Protein AF-A0A6P1MF23-F1 (afdb_monomer_lite)

Structure (mmCIF, N/CA/C/O backbone):
data_AF-A0A6P1MF23-F1
#
_entry.id   AF-A0A6P1MF23-F1
#
loop_
_atom_site.group_PDB
_atom_site.id
_atom_site.type_symbol
_atom_site.label_atom_id
_atom_site.label_alt_id
_atom_site.label_comp_id
_atom_site.label_asym_id
_atom_site.label_entity_id
_atom_site.label_seq_id
_atom_site.pdbx_PDB_ins_code
_atom_site.Cartn_x
_atom_site.Cartn_y
_atom_site.Cartn_z
_atom_site.occupancy
_atom_site.B_iso_or_equiv
_atom_site.auth_seq_id
_atom_site.auth_comp_id
_atom_site.auth_asym_id
_atom_site.auth_atom_id
_atom_site.pdbx_PDB_model_num
ATOM 1 N N . MET A 1 1 ? 41.752 16.395 -45.627 1.00 42.09 1 MET A N 1
ATOM 2 C CA . MET A 1 1 ? 40.767 15.420 -45.107 1.00 42.09 1 MET A CA 1
ATOM 3 C C . MET A 1 1 ? 40.941 15.317 -43.604 1.00 42.09 1 MET A C 1
ATOM 5 O O . MET A 1 1 ? 41.972 14.827 -43.159 1.00 42.09 1 MET A O 1
ATOM 9 N N . ALA A 1 2 ? 39.997 15.845 -42.825 1.00 47.06 2 ALA A N 1
ATOM 10 C CA . ALA A 1 2 ? 40.019 15.696 -41.374 1.00 47.06 2 ALA A CA 1
ATOM 11 C C . ALA A 1 2 ? 39.660 14.244 -41.035 1.00 47.06 2 ALA A C 1
ATOM 13 O O . ALA A 1 2 ? 38.530 13.818 -41.256 1.00 47.06 2 ALA A O 1
ATOM 14 N N . LYS A 1 3 ? 40.645 13.475 -40.565 1.00 48.72 3 LYS A N 1
ATOM 15 C CA . LYS A 1 3 ? 40.441 12.117 -40.057 1.00 48.72 3 LYS A CA 1
ATOM 16 C C . LYS A 1 3 ? 39.541 12.229 -38.826 1.00 48.72 3 LYS A C 1
ATOM 18 O O . LYS A 1 3 ? 39.888 12.949 -37.885 1.00 48.72 3 LYS A O 1
ATOM 23 N N . SER A 1 4 ? 38.363 11.615 -38.877 1.00 54.62 4 SER A N 1
ATOM 24 C CA . SER A 1 4 ? 37.404 11.663 -37.779 1.00 54.62 4 SER A CA 1
ATOM 25 C C . SER A 1 4 ? 38.080 11.076 -36.538 1.00 54.62 4 SER A C 1
ATOM 27 O O . SER A 1 4 ? 38.708 10.019 -36.584 1.00 54.62 4 SER A O 1
ATOM 29 N N . AR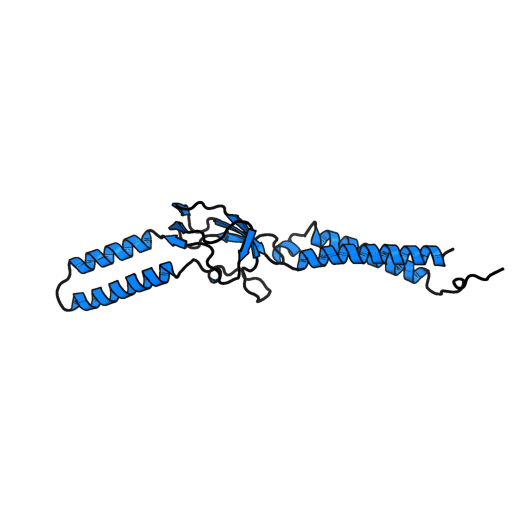G A 1 5 ? 37.998 11.778 -35.404 1.00 55.09 5 ARG A N 1
ATOM 30 C CA . ARG A 1 5 ? 38.634 11.361 -34.140 1.00 55.09 5 ARG A CA 1
ATOM 31 C C . ARG A 1 5 ? 38.037 10.062 -33.565 1.00 55.09 5 ARG A C 1
ATOM 33 O O . ARG A 1 5 ? 38.489 9.606 -32.521 1.00 55.09 5 ARG A O 1
ATOM 40 N N . PHE A 1 6 ? 37.055 9.469 -34.246 1.00 55.75 6 PHE A N 1
ATOM 41 C CA . PHE A 1 6 ? 36.312 8.287 -33.823 1.00 55.75 6 PHE A CA 1
ATOM 42 C C . PHE A 1 6 ? 36.725 6.992 -34.537 1.00 55.75 6 PHE A C 1
ATOM 44 O O . PHE A 1 6 ? 36.297 5.920 -34.117 1.00 55.75 6 PHE A O 1
ATOM 51 N N . ASP A 1 7 ? 37.630 7.043 -35.520 1.00 52.31 7 ASP A N 1
ATOM 52 C CA . ASP A 1 7 ? 37.958 5.903 -36.401 1.00 52.31 7 ASP A CA 1
ATOM 53 C C . ASP A 1 7 ? 38.759 4.768 -35.710 1.00 52.31 7 ASP A C 1
ATOM 55 O O . ASP A 1 7 ? 39.357 3.909 -36.361 1.00 52.31 7 ASP A O 1
ATOM 59 N N . ARG A 1 8 ? 38.832 4.755 -34.372 1.00 52.19 8 ARG A N 1
ATOM 60 C CA . ARG A 1 8 ? 39.596 3.758 -33.605 1.00 52.19 8 ARG A CA 1
ATOM 61 C C . ARG A 1 8 ? 39.021 3.400 -32.235 1.00 52.19 8 ARG A C 1
ATOM 63 O O . ARG A 1 8 ? 39.769 2.939 -31.373 1.00 52.19 8 ARG A O 1
ATOM 70 N N . VAL A 1 9 ? 37.720 3.569 -32.003 1.00 57.78 9 VAL A N 1
ATOM 71 C CA . VAL A 1 9 ? 37.119 3.085 -30.748 1.00 57.78 9 VAL A CA 1
ATOM 72 C C . VAL A 1 9 ? 36.930 1.563 -30.832 1.00 57.78 9 VAL A C 1
ATOM 74 O O . VAL A 1 9 ? 35.928 1.065 -31.344 1.00 57.78 9 VAL A O 1
ATOM 77 N N . LYS A 1 10 ? 37.916 0.798 -30.339 1.00 56.97 10 LYS A N 1
ATOM 78 C CA . LYS A 1 10 ? 37.731 -0.621 -29.980 1.00 56.97 10 LYS A CA 1
ATOM 79 C C . LYS A 1 10 ? 36.652 -0.668 -28.892 1.00 56.97 10 LYS A C 1
ATOM 81 O O . LYS A 1 10 ? 36.927 -0.271 -27.769 1.00 56.97 10 LYS A O 1
ATOM 86 N N . GLY A 1 11 ? 35.438 -1.079 -29.253 1.00 61.19 11 GLY A N 1
ATOM 87 C CA . GLY A 1 11 ? 34.301 -1.119 -28.321 1.00 61.19 11 GLY A CA 1
ATOM 88 C C . GLY A 1 11 ? 32.924 -0.895 -28.951 1.00 61.19 11 GLY A C 1
ATOM 89 O O . GLY A 1 11 ? 31.926 -0.869 -28.242 1.00 61.19 11 GLY A O 1
ATOM 90 N N . THR A 1 12 ? 32.812 -0.770 -30.281 1.00 73.38 12 THR A N 1
ATOM 91 C CA . THR A 1 12 ? 31.508 -0.668 -30.970 1.00 73.38 12 THR A CA 1
ATOM 92 C C . THR A 1 12 ? 30.542 -1.788 -30.588 1.00 73.38 12 THR A C 1
ATOM 94 O O . THR A 1 12 ? 29.358 -1.525 -30.395 1.00 73.38 12 THR A O 1
ATOM 97 N N . LYS A 1 13 ? 31.031 -3.023 -30.425 1.00 81.38 13 LYS A N 1
ATOM 98 C CA . LYS A 1 13 ? 30.208 -4.155 -29.968 1.00 81.38 13 LYS A CA 1
ATOM 99 C C . LYS A 1 13 ? 29.755 -4.007 -28.513 1.00 81.38 13 LYS A C 1
ATOM 101 O O . LYS A 1 13 ? 28.633 -4.393 -28.208 1.00 81.38 13 LYS A O 1
ATOM 106 N N . ASP A 1 14 ? 30.566 -3.397 -27.655 1.00 87.25 14 ASP A N 1
ATOM 107 C CA . ASP A 1 14 ? 30.251 -3.223 -26.234 1.00 87.25 14 ASP A CA 1
ATOM 108 C C . ASP A 1 14 ? 29.092 -2.239 -26.049 1.00 87.25 14 ASP A C 1
ATOM 110 O O . ASP A 1 14 ? 28.191 -2.497 -25.257 1.00 87.25 14 ASP A O 1
ATOM 114 N N . PHE A 1 15 ? 29.039 -1.169 -26.854 1.00 88.56 15 PHE A N 1
ATOM 115 C CA . PHE A 1 15 ? 27.893 -0.251 -26.867 1.00 88.56 15 PHE A CA 1
ATOM 116 C C . PHE A 1 15 ? 26.600 -0.933 -27.328 1.00 88.56 15 PHE A C 1
ATOM 118 O O . PHE A 1 15 ? 25.536 -0.674 -26.770 1.00 88.56 15 PHE A O 1
ATOM 125 N N . LEU A 1 16 ? 26.676 -1.838 -28.310 1.00 89.38 16 LEU A N 1
ATOM 126 C CA . LEU A 1 16 ? 25.509 -2.610 -28.740 1.00 89.38 16 LEU A CA 1
ATOM 127 C C . LEU A 1 16 ? 25.027 -3.546 -27.625 1.00 89.38 16 LEU A C 1
ATOM 129 O O . LEU A 1 16 ? 23.839 -3.566 -27.314 1.00 89.38 16 LEU A O 1
ATOM 133 N N . VAL A 1 17 ? 25.947 -4.291 -27.004 1.00 92.50 17 VAL A N 1
ATOM 134 C CA . VAL A 1 17 ? 25.632 -5.209 -25.900 1.00 92.50 17 VAL A CA 1
ATOM 135 C C . VAL A 1 17 ? 25.045 -4.446 -24.712 1.00 92.50 17 VAL A C 1
ATOM 137 O O . VAL A 1 17 ? 23.998 -4.840 -24.205 1.00 92.50 17 VAL A O 1
ATOM 140 N N . ALA A 1 18 ? 25.646 -3.322 -24.312 1.00 92.31 18 ALA A N 1
ATOM 141 C CA . ALA A 1 18 ? 25.131 -2.470 -23.241 1.00 92.31 18 ALA A CA 1
ATOM 142 C C . ALA A 1 18 ? 23.727 -1.933 -23.557 1.00 92.31 18 ALA A C 1
ATOM 144 O O . ALA A 1 18 ? 22.838 -2.008 -22.711 1.00 92.31 18 ALA A O 1
ATOM 145 N N . GLY A 1 19 ? 23.492 -1.465 -24.789 1.00 93.25 19 GLY A N 1
ATOM 146 C CA . GLY A 1 19 ? 22.172 -1.010 -25.229 1.00 93.25 19 GLY A CA 1
ATOM 147 C C . GLY A 1 19 ? 21.111 -2.110 -25.148 1.00 93.25 19 GLY A C 1
ATOM 148 O O . GLY A 1 19 ? 20.026 -1.880 -24.619 1.00 93.25 19 GLY A O 1
ATOM 149 N N . VAL A 1 20 ? 21.438 -3.325 -25.597 1.00 94.44 20 VAL A N 1
ATOM 150 C CA . VAL A 1 20 ? 20.540 -4.489 -25.506 1.00 94.44 20 VAL A CA 1
ATOM 151 C C . VAL A 1 20 ? 20.256 -4.864 -24.048 1.00 94.44 20 VAL A C 1
ATOM 153 O O . VAL A 1 20 ? 19.097 -5.081 -23.699 1.00 94.44 20 VAL A O 1
ATOM 156 N N . ILE A 1 21 ? 21.270 -4.885 -23.177 1.00 95.56 21 ILE A N 1
ATOM 157 C CA . ILE A 1 21 ? 21.091 -5.141 -21.737 1.00 95.56 21 ILE A CA 1
ATOM 158 C C . ILE A 1 21 ? 20.155 -4.098 -21.114 1.00 95.56 21 ILE A C 1
ATOM 160 O O . ILE A 1 21 ? 19.230 -4.464 -20.390 1.00 95.56 21 ILE A O 1
ATOM 164 N N . CYS A 1 22 ? 20.342 -2.812 -21.423 1.00 94.75 22 CYS A N 1
ATOM 165 C CA . CYS A 1 22 ? 19.469 -1.745 -20.933 1.00 94.75 22 CYS A CA 1
ATOM 166 C C . CYS A 1 22 ? 18.021 -1.905 -21.418 1.00 94.75 22 CYS A C 1
ATOM 168 O O . CYS A 1 22 ? 17.102 -1.654 -20.644 1.00 94.75 22 CYS A O 1
ATOM 170 N N . ILE A 1 23 ? 17.797 -2.373 -22.652 1.00 95.44 23 ILE A N 1
ATOM 171 C CA . ILE A 1 23 ? 16.447 -2.688 -23.151 1.00 95.44 23 ILE A CA 1
ATOM 172 C C . ILE A 1 23 ? 15.826 -3.829 -22.343 1.00 95.44 23 ILE A C 1
ATOM 174 O O . ILE A 1 23 ? 14.681 -3.710 -21.915 1.00 95.44 23 ILE A O 1
ATOM 178 N N . PHE A 1 24 ? 16.563 -4.914 -22.090 1.00 96.31 24 PHE A N 1
ATOM 179 C CA . PHE A 1 24 ? 16.057 -6.011 -21.258 1.00 96.31 24 PHE A CA 1
ATOM 180 C C . PHE A 1 24 ? 15.725 -5.550 -19.837 1.00 96.31 24 PHE A C 1
ATOM 182 O O . PHE A 1 24 ? 14.674 -5.912 -19.310 1.00 96.31 24 PHE A O 1
ATOM 189 N N . LEU A 1 25 ? 16.579 -4.717 -19.241 1.00 94.75 25 LEU A N 1
ATOM 190 C CA . LEU A 1 25 ? 16.348 -4.145 -17.917 1.00 94.75 25 LEU A CA 1
ATOM 191 C C . LEU A 1 25 ? 15.123 -3.218 -17.903 1.00 94.75 25 LEU A C 1
ATOM 193 O O . LEU A 1 25 ? 14.327 -3.280 -16.970 1.00 94.75 25 LEU A O 1
ATOM 197 N N . CYS A 1 26 ? 14.923 -2.427 -18.959 1.00 94.69 26 CYS A N 1
ATOM 198 C CA . CYS A 1 26 ? 13.733 -1.600 -19.143 1.00 94.69 26 CYS A CA 1
ATOM 199 C C . CYS A 1 26 ? 12.460 -2.449 -19.218 1.00 94.69 26 CYS A C 1
ATOM 201 O O . CYS A 1 26 ? 11.508 -2.203 -18.482 1.00 94.69 26 CYS A O 1
ATOM 203 N N . LEU A 1 27 ? 12.454 -3.495 -20.049 1.00 94.62 27 LEU A N 1
ATOM 204 C CA . LEU A 1 27 ? 11.310 -4.403 -20.177 1.00 94.62 27 LEU A CA 1
ATOM 205 C C . LEU A 1 27 ? 10.996 -5.119 -18.860 1.00 94.62 27 LEU A C 1
ATOM 207 O O . LEU A 1 27 ? 9.827 -5.263 -18.500 1.00 94.62 27 LEU A O 1
ATOM 211 N N . TRP A 1 28 ? 12.030 -5.542 -18.131 1.00 93.94 28 TRP A N 1
ATOM 212 C CA . TRP A 1 28 ? 11.875 -6.142 -16.810 1.00 93.94 28 TRP A CA 1
ATOM 213 C C . TRP A 1 28 ? 11.265 -5.154 -15.806 1.00 93.94 28 TRP A C 1
ATOM 215 O O . TRP A 1 28 ? 10.278 -5.481 -15.150 1.00 93.94 28 TRP A O 1
ATOM 225 N N . ALA A 1 29 ? 11.770 -3.920 -15.758 1.00 94.12 29 ALA A N 1
ATOM 226 C CA . ALA A 1 29 ? 11.250 -2.878 -14.878 1.00 94.12 29 ALA A CA 1
ATOM 227 C C . ALA A 1 29 ? 9.802 -2.484 -15.227 1.00 94.12 29 ALA A C 1
ATOM 229 O O . ALA A 1 29 ? 8.982 -2.317 -14.327 1.00 94.12 29 ALA A O 1
ATOM 230 N N . ILE A 1 30 ? 9.450 -2.393 -16.518 1.00 93.31 30 ILE A N 1
ATOM 231 C CA . ILE A 1 30 ? 8.074 -2.112 -16.971 1.00 93.31 30 ILE A CA 1
ATOM 232 C C . ILE A 1 30 ? 7.120 -3.213 -16.520 1.00 93.31 30 ILE A C 1
ATOM 234 O O . ILE A 1 30 ? 6.037 -2.915 -16.009 1.00 93.31 30 ILE A O 1
ATOM 238 N N . ARG A 1 31 ? 7.524 -4.476 -16.702 1.00 92.12 31 ARG A N 1
ATOM 239 C CA . ARG A 1 31 ? 6.744 -5.633 -16.266 1.00 92.12 31 ARG A CA 1
ATOM 240 C C . ARG A 1 31 ? 6.421 -5.519 -14.781 1.00 92.12 31 ARG A C 1
ATOM 242 O O . ARG A 1 31 ? 5.252 -5.561 -14.434 1.00 92.12 31 ARG A O 1
ATOM 249 N N . ASP A 1 32 ? 7.415 -5.321 -13.925 1.00 89.31 32 ASP A N 1
ATOM 250 C CA . ASP A 1 32 ? 7.174 -5.317 -12.479 1.00 89.31 32 ASP A CA 1
ATOM 251 C C . ASP A 1 32 ? 6.509 -4.022 -11.972 1.00 89.31 32 ASP A C 1
ATOM 253 O O . ASP A 1 32 ? 5.819 -4.055 -10.956 1.00 89.31 32 ASP A O 1
ATOM 257 N N . ALA A 1 33 ? 6.649 -2.893 -12.678 1.00 89.69 33 ALA A N 1
ATOM 258 C CA . ALA A 1 33 ? 6.051 -1.611 -12.290 1.00 89.69 33 ALA A CA 1
ATOM 259 C C . ALA A 1 33 ? 4.589 -1.410 -12.724 1.00 89.69 33 ALA A C 1
ATOM 261 O O . ALA A 1 33 ? 3.802 -0.847 -11.962 1.00 89.69 33 ALA A O 1
ATOM 262 N N . TRP A 1 34 ? 4.237 -1.769 -13.963 1.00 89.25 34 TRP A N 1
ATOM 263 C CA . TRP A 1 34 ? 2.890 -1.548 -14.518 1.00 89.25 34 TRP A CA 1
ATOM 264 C C . TRP A 1 34 ? 2.049 -2.819 -14.553 1.00 89.25 34 TRP A C 1
ATOM 266 O O . TRP A 1 34 ? 0.826 -2.733 -14.474 1.00 89.25 34 TRP A O 1
ATOM 276 N N . PHE A 1 35 ? 2.688 -3.986 -14.649 1.00 91.25 35 PHE A N 1
ATOM 277 C CA . PHE A 1 35 ? 2.012 -5.279 -14.757 1.00 91.25 35 PHE A CA 1
ATOM 278 C C . PHE A 1 35 ? 2.551 -6.276 -13.719 1.00 91.25 35 PHE A C 1
ATOM 280 O O . PHE A 1 35 ? 3.046 -7.351 -14.087 1.00 91.25 35 PHE A O 1
ATOM 287 N N . PRO A 1 36 ? 2.494 -5.924 -12.418 1.00 87.12 36 PRO A N 1
ATOM 288 C CA . PRO A 1 36 ? 3.104 -6.722 -11.369 1.00 87.12 36 PRO A CA 1
ATOM 289 C C . PRO A 1 36 ? 2.541 -8.141 -11.357 1.00 87.12 36 PRO A C 1
ATOM 291 O O . PRO A 1 36 ? 1.336 -8.382 -11.456 1.00 87.12 36 PRO A O 1
ATOM 294 N N . THR A 1 37 ? 3.440 -9.111 -11.223 1.00 88.12 37 THR A N 1
ATOM 295 C CA . THR A 1 37 ? 3.047 -10.514 -11.068 1.00 88.12 37 THR A CA 1
ATOM 296 C C . THR A 1 37 ? 2.467 -10.767 -9.674 1.00 88.12 37 THR A C 1
ATOM 298 O O . THR A 1 37 ? 2.734 -10.012 -8.743 1.00 88.12 37 THR A O 1
ATOM 301 N N . LYS A 1 38 ? 1.738 -11.878 -9.485 1.00 89.12 38 LYS A N 1
ATOM 302 C CA . LYS A 1 38 ? 1.178 -12.261 -8.171 1.00 89.12 38 LYS A CA 1
ATOM 303 C C . LYS A 1 38 ? 2.225 -12.245 -7.047 1.00 89.12 38 LYS A C 1
ATOM 305 O O . LYS A 1 38 ? 1.980 -11.683 -5.993 1.00 89.12 38 LYS A O 1
ATOM 310 N N . LYS A 1 39 ? 3.433 -12.747 -7.329 1.00 87.50 39 LYS A N 1
ATOM 311 C CA . LYS A 1 39 ? 4.567 -12.745 -6.387 1.00 87.50 39 LYS A CA 1
ATOM 312 C C . LYS A 1 39 ? 5.024 -11.343 -5.974 1.00 87.50 39 LYS A C 1
ATOM 314 O O . LYS A 1 39 ? 5.555 -11.177 -4.883 1.00 87.50 39 LYS A O 1
ATOM 319 N N . VAL A 1 40 ? 4.895 -10.361 -6.868 1.00 86.25 40 VAL A N 1
ATOM 320 C CA . VAL A 1 40 ? 5.231 -8.961 -6.581 1.00 86.25 40 VAL A CA 1
ATOM 321 C C . VAL A 1 40 ? 4.120 -8.340 -5.747 1.00 86.25 40 VAL A C 1
ATOM 323 O O . VAL A 1 40 ? 4.425 -7.736 -4.733 1.00 86.25 40 VAL A O 1
ATOM 326 N N . LEU A 1 41 ? 2.854 -8.570 -6.102 1.00 86.00 41 LEU A N 1
ATOM 327 C CA . LEU A 1 41 ? 1.700 -8.077 -5.341 1.00 86.00 41 LEU A CA 1
ATOM 328 C C . LEU A 1 41 ? 1.643 -8.627 -3.911 1.00 86.00 41 LEU A C 1
ATOM 330 O O . LEU A 1 41 ? 1.255 -7.907 -3.002 1.00 86.00 41 LEU A O 1
ATOM 334 N N . GLU A 1 42 ? 2.062 -9.875 -3.700 1.00 84.50 42 GLU A N 1
ATOM 335 C CA . GLU A 1 42 ? 2.165 -10.474 -2.361 1.00 84.50 42 GLU A CA 1
ATOM 336 C C . GLU A 1 42 ? 3.196 -9.760 -1.471 1.00 84.50 42 GLU A C 1
ATOM 338 O O . GLU A 1 42 ? 3.027 -9.710 -0.258 1.00 84.50 42 GLU A O 1
ATOM 343 N N . LYS A 1 43 ? 4.264 -9.205 -2.060 1.00 82.75 43 LYS A N 1
ATOM 344 C CA . LYS A 1 43 ? 5.318 -8.475 -1.331 1.00 82.75 43 LYS A CA 1
ATOM 345 C C . LYS A 1 43 ? 5.064 -6.971 -1.253 1.00 82.75 43 LYS A C 1
ATOM 347 O O . LYS A 1 43 ? 5.425 -6.340 -0.267 1.00 82.75 43 LYS A O 1
ATOM 352 N N . HIS A 1 44 ? 4.477 -6.431 -2.313 1.00 82.94 44 HIS A N 1
ATOM 353 C CA . HIS A 1 44 ? 4.259 -5.017 -2.589 1.00 82.94 44 HIS A CA 1
ATOM 354 C C . HIS A 1 44 ? 2.800 -4.823 -3.019 1.00 82.94 44 HIS A C 1
ATOM 356 O O . HIS A 1 44 ? 2.518 -4.623 -4.206 1.00 82.94 44 HIS A O 1
ATOM 362 N N . PRO A 1 45 ? 1.832 -4.965 -2.106 1.00 82.56 45 PRO A N 1
ATOM 363 C CA . PRO A 1 45 ? 0.427 -4.803 -2.449 1.00 82.56 45 PRO A CA 1
ATOM 364 C C . PRO A 1 45 ? 0.130 -3.349 -2.825 1.00 82.56 45 PRO A C 1
ATOM 366 O O . PRO A 1 45 ? 0.701 -2.408 -2.282 1.00 82.56 45 PRO A O 1
ATOM 369 N N . LEU A 1 46 ? -0.776 -3.163 -3.784 1.00 82.56 46 LEU A N 1
ATOM 370 C CA . LEU A 1 46 ? -1.172 -1.831 -4.257 1.00 82.56 46 LEU A CA 1
ATOM 371 C C . LEU A 1 46 ? -2.150 -1.139 -3.305 1.00 82.56 46 LEU A C 1
ATOM 373 O O . LEU A 1 46 ? -2.222 0.089 -3.294 1.00 82.56 46 LEU A O 1
ATOM 377 N N . THR A 1 47 ? -2.912 -1.930 -2.551 1.00 84.12 47 THR A N 1
ATOM 378 C CA . THR A 1 47 ? -3.931 -1.478 -1.608 1.00 84.12 47 THR A CA 1
ATOM 379 C C . THR A 1 47 ? -4.029 -2.446 -0.432 1.00 84.12 47 THR A C 1
ATOM 381 O O . THR A 1 47 ? -3.817 -3.650 -0.585 1.00 84.12 47 THR A O 1
ATOM 384 N N . TYR A 1 48 ? -4.378 -1.910 0.734 1.00 82.50 48 TYR A N 1
ATOM 385 C CA . TYR A 1 48 ? -4.710 -2.664 1.933 1.00 82.50 48 TYR A CA 1
ATOM 386 C C . TYR A 1 48 ? -6.174 -2.419 2.306 1.00 82.50 48 TYR A C 1
ATOM 388 O O . TYR A 1 48 ? -6.549 -1.258 2.505 1.00 82.50 48 TYR A O 1
ATOM 396 N N . PRO A 1 49 ? -7.001 -3.476 2.402 1.00 81.88 49 PRO A N 1
ATOM 397 C CA . PRO A 1 49 ? -8.312 -3.366 3.013 1.00 81.88 49 PRO A CA 1
ATOM 398 C C . PRO A 1 49 ? -8.151 -3.274 4.528 1.00 81.88 49 PRO A C 1
ATOM 400 O O . PRO A 1 49 ? -7.533 -4.134 5.155 1.00 81.88 49 PRO A O 1
ATOM 403 N N . VAL A 1 50 ? -8.713 -2.225 5.111 1.00 79.44 50 VAL A N 1
ATOM 404 C CA . VAL A 1 50 ? -8.867 -2.110 6.558 1.00 79.44 50 VAL A CA 1
ATOM 405 C C . VAL A 1 50 ? -10.203 -2.736 6.893 1.00 79.44 50 VAL A C 1
ATOM 407 O O . VAL A 1 50 ? -11.252 -2.223 6.495 1.00 79.44 50 VAL A O 1
ATOM 410 N N . THR A 1 51 ? -10.152 -3.872 7.575 1.00 79.62 51 THR A N 1
ATOM 411 C CA . THR A 1 51 ? -11.344 -4.531 8.098 1.00 79.62 51 THR A CA 1
ATOM 412 C C . THR A 1 51 ? -11.624 -4.073 9.518 1.00 79.62 51 THR A C 1
ATOM 414 O O . THR A 1 51 ? -10.852 -3.311 10.086 1.00 79.62 51 THR A O 1
ATOM 417 N N . VAL A 1 52 ? -12.738 -4.492 10.102 1.00 71.50 52 VAL A N 1
ATOM 418 C CA . VAL A 1 52 ? -13.047 -4.217 11.507 1.00 71.50 52 VAL A CA 1
ATOM 419 C C . VAL A 1 52 ? -12.854 -5.478 12.340 1.00 71.50 52 VAL A C 1
ATOM 421 O O . VAL A 1 52 ? -13.263 -6.554 11.924 1.00 71.50 52 VAL A O 1
ATOM 424 N N . ALA A 1 53 ? -12.249 -5.380 13.524 1.00 69.12 53 ALA A N 1
ATOM 425 C CA . ALA A 1 53 ? -12.067 -6.546 14.394 1.00 69.12 53 ALA A CA 1
ATOM 426 C C . ALA A 1 53 ? -13.350 -6.953 15.147 1.00 69.12 53 ALA A C 1
ATOM 428 O O . ALA A 1 53 ? -13.539 -8.129 15.450 1.00 69.12 53 ALA A O 1
ATOM 429 N N . VAL A 1 54 ? -14.224 -5.991 15.461 1.00 68.06 54 VAL A N 1
ATOM 430 C CA . VAL A 1 54 ? -15.411 -6.177 16.309 1.00 68.06 54 VAL A CA 1
ATOM 431 C C . VAL A 1 54 ? -16.620 -5.475 15.695 1.00 68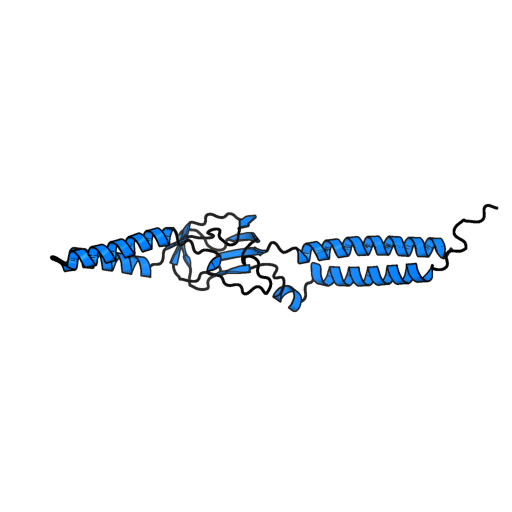.06 54 VAL A C 1
ATOM 433 O O . VAL A 1 54 ? -16.507 -4.328 15.274 1.00 68.06 54 VAL A O 1
ATOM 436 N N . SER A 1 55 ? -17.782 -6.132 15.688 1.00 74.44 55 SER A N 1
ATOM 437 C CA . SER A 1 55 ? -19.023 -5.529 15.193 1.00 74.44 55 SER A CA 1
ATOM 438 C C . SER A 1 55 ? -19.465 -4.339 16.053 1.00 74.44 55 SER A C 1
ATOM 440 O O . SER A 1 55 ? -19.399 -4.394 17.286 1.00 74.44 55 SER A O 1
ATOM 442 N N . GLY A 1 56 ? -19.962 -3.276 15.426 1.00 77.75 56 GLY A N 1
ATOM 443 C CA . GLY A 1 56 ? -20.435 -2.081 16.126 1.00 77.75 56 GLY A CA 1
ATOM 444 C C . GLY A 1 56 ? -20.936 -0.988 15.189 1.00 77.75 56 GLY A C 1
ATOM 445 O O . GLY A 1 56 ? -20.940 -1.149 13.975 1.00 77.75 56 GLY A O 1
ATOM 446 N N . VAL A 1 57 ? -21.348 0.143 15.757 1.00 75.56 57 VAL A N 1
ATOM 447 C CA . VAL A 1 57 ? -21.797 1.322 15.006 1.00 75.56 57 VAL A CA 1
ATOM 448 C C . VAL A 1 57 ? -20.624 2.272 14.789 1.00 75.56 57 VAL A C 1
ATOM 450 O O . VAL A 1 57 ? -19.906 2.617 15.732 1.00 75.56 57 VAL A O 1
ATOM 453 N N . VAL A 1 58 ? -20.437 2.739 13.556 1.00 78.75 58 VAL A N 1
ATOM 454 C CA . VAL A 1 58 ? -19.421 3.743 13.219 1.00 78.75 58 VAL A CA 1
ATOM 455 C C . VAL A 1 58 ? -19.820 5.091 13.803 1.00 78.75 58 VAL A C 1
ATOM 457 O O . VAL A 1 58 ? -20.795 5.704 13.381 1.00 78.75 58 VAL A O 1
ATOM 460 N N . LYS A 1 59 ? -19.056 5.594 14.770 1.00 73.06 59 LYS A N 1
ATOM 461 C CA . LYS A 1 59 ? -19.368 6.861 15.441 1.00 73.06 59 LYS A CA 1
ATOM 462 C C . LYS A 1 59 ? -18.712 8.057 14.769 1.00 73.06 59 LYS A C 1
ATOM 464 O O . LYS A 1 59 ? -19.336 9.101 14.605 1.00 73.06 59 LYS A O 1
ATOM 469 N N . HIS A 1 60 ? -17.431 7.928 14.446 1.00 73.88 60 HIS A N 1
ATOM 470 C CA . HIS A 1 60 ? -16.642 9.030 13.914 1.00 73.88 60 HIS A CA 1
ATOM 471 C C . HIS A 1 60 ? -15.499 8.513 13.045 1.00 73.88 60 HIS A C 1
ATOM 473 O O . HIS A 1 60 ? -14.794 7.580 13.434 1.00 73.88 60 HIS A O 1
ATOM 479 N N . ILE A 1 61 ? -15.304 9.153 11.893 1.00 80.12 61 ILE A N 1
ATOM 480 C CA . ILE A 1 61 ? -14.198 8.896 10.971 1.00 80.12 61 ILE A CA 1
ATOM 481 C C . ILE A 1 61 ? -13.396 10.204 10.872 1.00 80.12 61 ILE A C 1
ATOM 483 O O . ILE A 1 61 ? -13.861 11.150 10.241 1.00 80.12 61 ILE A O 1
ATOM 487 N N . PRO A 1 62 ? -12.228 10.309 11.534 1.00 79.12 62 PRO A N 1
ATOM 488 C CA . PRO A 1 62 ? -11.418 11.530 11.548 1.00 79.12 62 PRO A CA 1
ATOM 489 C C . PRO A 1 62 ? -10.589 11.753 10.271 1.00 79.12 62 PRO A C 1
ATOM 491 O O . PRO A 1 62 ? -9.896 12.763 10.180 1.00 79.12 62 PRO A O 1
ATOM 494 N N . VAL A 1 63 ? -10.612 10.816 9.317 1.00 83.69 63 VAL A N 1
ATOM 495 C CA . VAL A 1 63 ? -9.792 10.842 8.097 1.00 83.69 63 VAL A CA 1
ATOM 496 C C . VAL A 1 63 ? -10.643 11.112 6.861 1.00 83.69 63 VAL A C 1
ATOM 498 O O . VAL A 1 63 ? -11.756 10.605 6.748 1.00 83.69 63 VAL A O 1
ATOM 501 N N . ASN A 1 64 ? -10.105 11.873 5.909 1.00 88.12 64 ASN A N 1
ATOM 502 C CA . ASN A 1 64 ? -10.737 12.099 4.613 1.00 88.12 64 ASN A CA 1
ATOM 503 C C . ASN A 1 64 ? -10.053 11.294 3.508 1.00 88.12 64 ASN A C 1
ATOM 505 O O . ASN A 1 64 ? -8.893 10.886 3.607 1.00 88.12 64 ASN A O 1
ATOM 509 N N . VAL A 1 65 ? -10.771 11.117 2.398 1.00 88.94 65 VAL A N 1
ATOM 510 C CA . VAL A 1 65 ? -10.193 10.562 1.173 1.00 88.94 65 VAL A CA 1
ATOM 511 C C . VAL A 1 65 ? -9.032 11.444 0.715 1.00 88.94 65 VAL A C 1
ATOM 513 O O . VAL A 1 65 ? -9.178 12.642 0.484 1.00 88.94 65 VAL A O 1
ATOM 516 N N . GLY A 1 66 ? -7.869 10.826 0.555 1.00 86.25 66 GLY A N 1
ATOM 517 C CA . GLY A 1 66 ? -6.634 11.479 0.158 1.00 86.25 66 GLY A CA 1
ATOM 518 C C . GLY A 1 66 ? -5.715 11.899 1.304 1.00 86.25 66 GLY A C 1
ATOM 519 O O . GLY A 1 66 ? -4.579 12.292 1.018 1.00 86.25 66 GLY A O 1
ATOM 520 N N . ASP A 1 67 ? -6.138 11.763 2.560 1.00 86.12 67 ASP A N 1
ATOM 521 C CA . ASP A 1 67 ? -5.271 12.028 3.707 1.00 86.12 67 ASP A CA 1
ATOM 522 C C . ASP A 1 67 ? -4.164 10.975 3.820 1.00 86.12 67 ASP A C 1
ATOM 524 O O . ASP A 1 67 ? -4.328 9.810 3.446 1.00 86.12 67 ASP A O 1
ATOM 528 N N . SER A 1 68 ? -3.001 11.403 4.314 1.00 83.81 68 SER A N 1
ATOM 529 C CA . SER A 1 68 ? -1.890 10.503 4.626 1.00 83.81 68 SER A CA 1
ATOM 530 C C . SER A 1 68 ? -1.986 10.067 6.080 1.00 83.81 68 SER A C 1
ATOM 532 O O . SER A 1 68 ? -1.964 10.904 6.980 1.00 83.81 68 SER A O 1
ATOM 534 N N . VAL A 1 69 ? -2.067 8.762 6.303 1.00 80.69 69 VAL A N 1
ATOM 535 C CA . VAL A 1 69 ? -2.188 8.152 7.628 1.00 80.69 69 VAL A CA 1
ATOM 536 C C . VAL A 1 69 ? -0.865 7.508 8.029 1.00 80.69 69 VAL A C 1
ATOM 538 O O . VAL A 1 69 ? -0.164 6.924 7.198 1.00 80.69 69 VAL A O 1
ATOM 541 N N . ALA A 1 70 ? -0.501 7.675 9.300 1.00 71.94 70 ALA A N 1
ATOM 542 C CA . ALA A 1 70 ? 0.664 7.050 9.920 1.00 71.94 70 ALA A CA 1
ATOM 543 C C . ALA A 1 70 ? 0.224 5.845 10.768 1.00 71.94 70 ALA A C 1
ATOM 545 O O . ALA A 1 70 ? -0.918 5.803 11.222 1.00 71.94 70 ALA A O 1
ATOM 546 N N . GLY A 1 71 ? 1.132 4.895 11.018 1.00 66.12 71 GLY A N 1
ATOM 547 C CA . GLY A 1 71 ? 0.829 3.582 11.612 1.00 66.12 71 GLY A CA 1
ATOM 548 C C . GLY A 1 71 ? 0.187 3.583 13.008 1.00 66.12 71 GLY A C 1
ATOM 549 O O . GLY A 1 71 ? -0.301 2.547 13.442 1.00 66.12 71 GLY A O 1
ATOM 550 N N . SER A 1 72 ? 0.124 4.725 13.693 1.00 65.56 72 SER A N 1
ATOM 551 C CA . SER A 1 72 ? -0.539 4.892 14.994 1.00 65.56 72 SER A CA 1
ATOM 552 C C . SER A 1 72 ? -1.745 5.838 14.969 1.00 65.56 72 SER A C 1
ATOM 554 O O . SER A 1 72 ? -2.361 6.073 16.007 1.00 65.56 72 SER A O 1
ATOM 556 N N . ALA A 1 73 ? -2.088 6.404 13.808 1.00 65.25 73 ALA A N 1
ATOM 557 C CA . ALA A 1 73 ? -3.186 7.352 13.706 1.00 65.25 73 ALA A CA 1
ATOM 558 C C . ALA A 1 73 ? -4.542 6.631 13.818 1.00 65.25 73 ALA A C 1
ATOM 560 O O . ALA A 1 73 ? -4.735 5.580 13.200 1.00 65.25 73 ALA A O 1
ATOM 561 N N . PRO A 1 74 ? -5.497 7.187 14.579 1.00 66.62 74 PRO A N 1
ATOM 562 C CA . PRO A 1 74 ? -6.828 6.617 14.680 1.00 66.62 74 PRO A CA 1
ATOM 563 C C . PRO A 1 74 ? -7.580 6.771 13.355 1.00 66.62 74 PRO A C 1
ATOM 565 O O . PRO A 1 74 ? -7.774 7.886 12.876 1.00 66.62 74 PRO A O 1
ATOM 568 N N . LEU A 1 75 ? -8.007 5.652 12.768 1.00 73.31 75 LEU A N 1
ATOM 569 C CA . LEU A 1 75 ? -8.706 5.631 11.478 1.00 73.31 75 LEU A CA 1
ATOM 570 C C . LEU A 1 75 ? -10.223 5.732 11.623 1.00 73.31 75 LEU A C 1
ATOM 572 O O . LEU A 1 75 ? -10.880 6.368 10.801 1.00 73.31 75 LEU A O 1
ATOM 576 N N . LEU A 1 76 ? -10.779 5.104 12.662 1.00 73.38 76 LEU A N 1
ATOM 577 C CA . LEU A 1 76 ? -12.200 5.170 12.970 1.00 73.38 76 LEU A CA 1
ATOM 578 C C . LEU A 1 76 ? -12.481 4.917 14.455 1.00 73.38 76 LEU A C 1
ATOM 580 O O . LEU A 1 76 ? -11.686 4.307 15.177 1.00 73.38 76 LEU A O 1
ATOM 584 N N . THR A 1 77 ? -13.649 5.368 14.899 1.00 70.50 77 THR A N 1
ATOM 585 C CA . THR A 1 77 ? -14.180 5.105 16.237 1.00 70.50 77 THR A CA 1
ATOM 586 C C . THR A 1 77 ? -15.469 4.305 16.122 1.00 70.50 77 THR A C 1
ATOM 588 O O . THR A 1 77 ? -16.414 4.748 15.465 1.00 70.50 77 THR A O 1
ATOM 591 N N . LEU A 1 78 ? -15.515 3.153 16.792 1.00 70.00 78 LEU A N 1
ATOM 592 C CA . LEU A 1 78 ? -16.692 2.287 16.867 1.00 70.00 78 LEU A CA 1
ATOM 593 C C . LEU A 1 78 ? -17.351 2.373 18.231 1.00 70.00 78 LEU A C 1
ATOM 595 O O . LEU A 1 78 ? -16.697 2.585 19.251 1.00 70.00 78 LEU A O 1
ATOM 599 N N . GLN A 1 79 ? -18.654 2.144 18.232 1.00 68.06 79 GLN A N 1
ATOM 600 C CA . GLN A 1 79 ? -19.460 1.950 19.421 1.00 68.06 79 GLN A CA 1
ATOM 601 C C . GLN A 1 79 ? -20.001 0.523 19.393 1.00 68.06 79 GLN A C 1
ATOM 603 O O . GLN A 1 79 ? -20.771 0.160 18.509 1.00 68.06 79 GLN A O 1
ATOM 608 N N . THR A 1 80 ? -19.546 -0.313 20.320 1.00 70.88 80 THR A N 1
ATOM 609 C CA . THR A 1 80 ? -19.911 -1.731 20.370 1.00 70.88 80 THR A CA 1
ATOM 610 C C . THR A 1 80 ? -21.079 -1.943 21.331 1.00 70.88 80 THR A C 1
ATOM 612 O O . THR A 1 80 ? -21.040 -1.527 22.489 1.00 70.88 80 THR A O 1
ATOM 615 N N . ARG A 1 81 ? -22.123 -2.631 20.859 1.00 64.75 81 ARG A N 1
ATOM 616 C CA . ARG A 1 81 ? -23.357 -2.879 21.624 1.00 64.75 81 ARG A CA 1
ATOM 617 C C . ARG A 1 81 ? -23.118 -3.709 22.890 1.00 64.75 81 ARG A C 1
ATOM 619 O O . ARG A 1 81 ? -23.616 -3.370 23.954 1.00 64.75 81 ARG A O 1
ATOM 626 N N . ALA A 1 82 ? -22.260 -4.728 22.797 1.00 62.03 82 ALA A N 1
ATOM 627 C CA . ALA A 1 82 ? -21.872 -5.561 23.939 1.00 62.03 82 ALA A CA 1
ATOM 628 C C . ALA A 1 82 ? -21.193 -4.760 25.067 1.00 62.03 82 ALA A C 1
ATOM 630 O O . ALA A 1 82 ? -21.255 -5.147 26.231 1.00 62.03 82 ALA A O 1
ATOM 631 N N . TYR A 1 83 ? -20.541 -3.643 24.730 1.00 61.72 83 TYR A N 1
ATOM 632 C CA . TYR A 1 83 ? -19.914 -2.779 25.721 1.00 61.72 83 TYR A CA 1
ATOM 633 C C . TYR A 1 83 ? -20.936 -1.868 26.410 1.00 61.72 83 TYR A C 1
ATOM 635 O O . TYR A 1 83 ? -20.822 -1.631 27.609 1.00 61.72 83 TYR A O 1
ATOM 643 N N . GLU A 1 84 ? -21.954 -1.387 25.690 1.00 63.22 84 GLU A N 1
ATOM 644 C CA . GLU A 1 84 ? -23.069 -0.649 26.300 1.00 63.22 84 GLU A CA 1
ATOM 645 C C . GLU A 1 84 ? -23.879 -1.525 27.246 1.00 63.22 84 GLU A C 1
ATOM 647 O O . GLU A 1 84 ? -24.092 -1.127 28.385 1.00 63.22 84 GLU A O 1
ATOM 652 N N . GLU A 1 85 ? -24.222 -2.744 26.829 1.00 67.81 85 GLU A N 1
ATOM 653 C CA . GLU A 1 85 ? -24.951 -3.699 27.671 1.00 67.81 85 GLU A CA 1
ATOM 654 C C . GLU A 1 85 ? -24.161 -4.046 28.948 1.00 67.81 85 GLU A C 1
ATOM 656 O O . GLU A 1 85 ? -24.736 -4.142 30.030 1.00 67.81 85 GLU A O 1
ATOM 661 N N . ALA A 1 86 ? -22.830 -4.162 28.863 1.00 66.62 86 ALA A N 1
ATOM 662 C CA . ALA A 1 86 ? -21.976 -4.397 30.029 1.00 66.62 86 ALA A CA 1
ATOM 663 C C . ALA A 1 86 ? -21.903 -3.190 30.983 1.00 66.62 86 ALA A C 1
ATOM 665 O O . ALA A 1 86 ? -21.834 -3.372 32.200 1.00 66.62 86 ALA A O 1
ATOM 666 N N . VAL A 1 87 ? -21.910 -1.963 30.451 1.00 67.62 87 VAL A N 1
ATOM 667 C CA . VAL A 1 87 ? -21.919 -0.734 31.262 1.00 67.62 87 VAL A CA 1
ATOM 668 C C . VAL A 1 87 ? -23.286 -0.528 31.911 1.00 67.62 87 VAL A C 1
ATOM 670 O O . VAL A 1 87 ? -23.339 -0.255 33.106 1.00 67.62 87 VAL A O 1
ATOM 673 N N . GLU A 1 88 ? -24.380 -0.713 31.172 1.00 72.44 88 GLU A N 1
ATOM 674 C CA . GLU A 1 88 ? -25.741 -0.601 31.708 1.00 72.44 88 GLU A CA 1
ATOM 675 C C . GLU A 1 88 ? -26.008 -1.652 32.790 1.00 72.44 88 GLU A C 1
ATOM 677 O O . GLU A 1 88 ? -26.473 -1.300 33.873 1.00 72.44 88 GLU A O 1
ATOM 682 N N . ALA A 1 89 ? -25.620 -2.913 32.565 1.00 73.50 89 ALA A N 1
ATOM 683 C CA . ALA A 1 89 ? -25.738 -3.963 33.577 1.00 73.50 89 ALA A CA 1
ATOM 684 C C . ALA A 1 89 ? -24.919 -3.651 34.844 1.00 73.50 89 ALA A C 1
ATOM 686 O O . ALA A 1 89 ? -25.356 -3.948 35.956 1.00 73.50 89 ALA A O 1
ATOM 687 N N . ALA A 1 90 ? -23.741 -3.031 34.702 1.00 67.12 90 ALA A N 1
ATOM 688 C CA . ALA A 1 90 ? -22.929 -2.602 35.840 1.00 67.12 90 ALA A CA 1
ATOM 689 C C . ALA A 1 90 ? -23.543 -1.402 36.588 1.00 67.12 90 ALA A C 1
ATOM 691 O O . ALA A 1 90 ? -23.483 -1.356 37.818 1.00 67.12 90 ALA A O 1
ATOM 692 N N . GLU A 1 91 ? -24.148 -0.445 35.877 1.00 71.94 91 GLU A N 1
ATOM 693 C CA . GLU A 1 91 ? -24.868 0.685 36.480 1.00 71.94 91 GLU A CA 1
ATOM 694 C C . GLU A 1 91 ? -26.139 0.237 37.214 1.00 71.94 91 GLU A C 1
ATOM 696 O O . GLU A 1 91 ? -26.460 0.775 38.276 1.00 71.94 91 GLU A O 1
ATOM 701 N N . GLU A 1 92 ? -26.860 -0.745 36.675 1.00 76.00 92 GLU A N 1
ATOM 702 C CA . GLU A 1 92 ? -28.052 -1.319 37.303 1.00 76.00 92 GLU A CA 1
ATOM 703 C C . GLU A 1 92 ? -27.681 -2.129 38.551 1.00 76.00 92 GLU A C 1
ATOM 705 O O . GLU A 1 92 ? -28.209 -1.863 39.631 1.00 76.00 92 GLU A O 1
ATOM 710 N N . ALA A 1 93 ? -26.661 -2.991 38.461 1.00 69.69 93 ALA A N 1
ATOM 711 C CA . ALA A 1 93 ? -26.123 -3.716 39.614 1.00 69.69 93 ALA A CA 1
ATOM 712 C C . ALA A 1 93 ? -25.631 -2.781 40.734 1.00 69.69 93 ALA A C 1
ATOM 714 O O . ALA A 1 93 ? -25.693 -3.130 41.910 1.00 69.69 93 ALA A O 1
ATOM 715 N N . TYR A 1 94 ? -25.166 -1.575 40.397 1.00 67.06 94 TYR A N 1
ATOM 716 C CA . TYR A 1 94 ? -24.775 -0.573 41.387 1.00 67.06 94 TYR A CA 1
ATOM 717 C C . TYR A 1 94 ? -25.972 0.082 42.104 1.00 67.06 94 TYR A C 1
ATOM 719 O O . TYR A 1 94 ? -25.852 0.468 43.270 1.00 67.06 94 TYR A O 1
ATOM 727 N N . LYS A 1 95 ? -27.130 0.220 41.445 1.00 72.25 95 LYS A N 1
ATOM 728 C CA . LYS A 1 95 ? -28.335 0.822 42.050 1.00 72.25 95 LYS A CA 1
ATOM 729 C C . LYS A 1 95 ? -28.960 -0.069 43.124 1.00 72.25 95 LYS A C 1
ATOM 731 O O . LYS A 1 95 ? -29.508 0.464 44.089 1.00 72.25 95 LYS A O 1
ATOM 736 N N . ASP A 1 96 ? -28.826 -1.384 42.981 1.00 68.38 96 ASP A N 1
ATOM 737 C CA . ASP A 1 96 ? -29.502 -2.369 43.833 1.00 68.38 96 ASP A CA 1
ATOM 738 C C . ASP A 1 96 ? -28.694 -2.814 45.066 1.00 68.38 96 ASP A C 1
ATOM 740 O O . ASP A 1 96 ? -29.226 -3.509 45.934 1.00 68.38 96 ASP A O 1
ATOM 744 N N . VAL A 1 97 ? -27.430 -2.392 45.202 1.00 65.88 97 VAL A N 1
ATOM 745 C CA . VAL A 1 97 ? -26.530 -2.864 46.270 1.00 65.88 97 VAL A CA 1
ATOM 746 C C . VAL A 1 97 ? -26.293 -1.803 47.357 1.00 65.88 97 VAL A C 1
ATOM 748 O O . VAL A 1 97 ? -25.965 -0.646 47.086 1.00 65.88 97 VAL A O 1
ATOM 751 N N . GLN A 1 98 ? -26.436 -2.207 48.627 1.00 60.81 98 GLN A N 1
ATOM 752 C CA . GLN A 1 98 ? -26.140 -1.399 49.820 1.00 60.81 98 GLN A CA 1
ATOM 753 C C . GLN A 1 98 ? -25.093 -2.092 50.711 1.00 60.81 98 GLN A C 1
ATOM 755 O O . GLN A 1 98 ? -25.156 -3.300 50.906 1.00 60.81 98 GLN A O 1
ATOM 760 N N . GLY A 1 99 ? -24.174 -1.321 51.308 1.00 65.12 99 GLY A N 1
ATOM 761 C CA . GLY A 1 99 ? -23.138 -1.827 52.228 1.00 65.12 99 GLY A CA 1
ATOM 762 C C . GLY A 1 99 ? -21.741 -1.918 51.599 1.00 65.12 99 GLY A C 1
ATOM 763 O O . GLY A 1 99 ? -21.497 -1.293 50.573 1.00 65.12 99 GLY A O 1
ATOM 764 N N . GLU A 1 100 ? -20.823 -2.682 52.205 1.00 58.84 100 GLU A N 1
ATOM 765 C CA . GLU A 1 100 ? -19.410 -2.808 51.773 1.00 58.84 100 GLU A CA 1
ATOM 766 C C . GLU A 1 100 ? -19.238 -3.332 50.329 1.00 58.84 100 GLU A C 1
ATOM 768 O O . GLU A 1 100 ? -18.261 -2.997 49.662 1.00 58.84 100 GLU A O 1
ATOM 773 N N . GLU A 1 101 ? -20.205 -4.086 49.786 1.00 66.19 101 GLU A N 1
ATOM 774 C CA . GLU A 1 101 ? -20.204 -4.501 48.369 1.00 66.19 101 GLU A CA 1
ATOM 775 C C . GLU A 1 101 ? -20.361 -3.326 47.395 1.00 66.19 101 GLU A C 1
ATOM 777 O O . GLU A 1 101 ? -19.924 -3.408 46.243 1.00 66.19 101 GLU A O 1
ATOM 782 N N . LYS A 1 102 ? -20.953 -2.215 47.849 1.00 68.88 102 LYS A N 1
ATOM 783 C CA . LYS A 1 102 ? -21.154 -1.023 47.028 1.00 68.88 102 LYS A CA 1
ATOM 784 C C . LYS A 1 102 ? -19.828 -0.385 46.644 1.00 68.88 102 LYS A C 1
ATOM 786 O O . LYS A 1 102 ? -19.690 0.013 45.495 1.00 68.88 102 LYS A O 1
ATOM 791 N N . ASP A 1 103 ? -18.859 -0.332 47.557 1.00 71.62 103 ASP A N 1
ATOM 792 C CA . ASP A 1 103 ? -17.545 0.265 47.293 1.00 71.62 103 ASP A CA 1
ATOM 793 C C . ASP A 1 103 ? -16.751 -0.564 46.269 1.00 71.62 103 ASP A C 1
ATOM 795 O O . ASP A 1 103 ? -16.142 -0.008 45.356 1.00 71.62 103 ASP A O 1
ATOM 799 N N . VAL A 1 104 ? -16.862 -1.898 46.332 1.00 75.88 104 VAL A N 1
ATOM 800 C CA . VAL A 1 104 ? -16.264 -2.822 45.348 1.00 75.88 104 VAL A CA 1
ATOM 801 C C . VAL A 1 104 ? -16.926 -2.686 43.970 1.00 75.88 104 VAL A C 1
ATOM 803 O O . VAL A 1 104 ? -16.252 -2.728 42.937 1.00 75.88 104 VAL A O 1
ATOM 806 N N . LEU A 1 105 ? -18.249 -2.511 43.925 1.00 71.06 105 LEU A N 1
ATOM 807 C CA . LEU A 1 105 ? -18.979 -2.250 42.680 1.00 71.06 105 LEU A CA 1
ATOM 808 C C . LEU A 1 105 ? -18.671 -0.867 42.107 1.00 71.06 105 LEU A C 1
ATOM 810 O O . LEU A 1 105 ? -18.572 -0.736 40.892 1.00 71.06 105 LEU A O 1
ATOM 814 N N . LEU A 1 106 ? -18.464 0.142 42.953 1.00 74.38 106 LEU A N 1
ATOM 815 C CA . LEU A 1 106 ? -18.059 1.491 42.554 1.00 74.38 106 LEU A CA 1
ATOM 816 C C . LEU A 1 106 ? -16.664 1.477 41.924 1.00 74.38 106 LEU A C 1
ATOM 818 O O . LEU A 1 106 ? -16.441 2.131 40.909 1.00 74.38 106 LEU A O 1
ATOM 822 N N . GLU A 1 107 ? -15.740 0.691 42.478 1.00 79.94 107 GLU A N 1
ATOM 823 C CA . GLU A 1 107 ? -14.409 0.489 41.904 1.00 79.94 107 GLU A CA 1
ATOM 824 C C . GLU A 1 107 ? -14.486 -0.219 40.545 1.00 79.94 107 GLU A C 1
ATOM 826 O O . GLU A 1 107 ? -13.889 0.251 39.577 1.00 79.94 107 GLU A O 1
ATOM 831 N N . LYS A 1 108 ? -15.291 -1.284 40.422 1.00 75.12 108 LYS A N 1
ATOM 832 C CA . LYS A 1 108 ? -15.530 -1.965 39.135 1.00 75.12 108 LYS A CA 1
ATOM 833 C C . LYS A 1 108 ? -16.216 -1.065 38.109 1.00 75.12 108 LYS A C 1
ATOM 835 O O . LYS A 1 108 ? -15.835 -1.086 36.942 1.00 75.12 108 LYS A O 1
ATOM 840 N N . LEU A 1 109 ? -17.198 -0.269 38.523 1.00 74.12 109 LEU A N 1
ATOM 841 C CA . LEU A 1 109 ? -17.904 0.669 37.655 1.00 74.12 109 LEU A CA 1
ATOM 842 C C . LEU A 1 109 ? -16.963 1.780 37.194 1.00 74.12 109 LEU A C 1
ATOM 844 O O . LEU A 1 109 ? -16.894 2.059 36.005 1.00 74.12 109 LEU A O 1
ATOM 848 N N . ASN A 1 110 ? -16.174 2.361 38.098 1.00 79.19 110 ASN A N 1
ATOM 849 C CA . ASN A 1 110 ? -15.156 3.346 37.742 1.00 79.19 110 ASN A CA 1
ATOM 850 C C . ASN A 1 110 ? -14.077 2.743 36.843 1.00 79.19 110 ASN A C 1
ATOM 852 O O . ASN A 1 110 ? -13.637 3.420 35.923 1.00 79.19 110 ASN A O 1
ATOM 856 N N . ALA A 1 111 ? -13.691 1.480 37.042 1.00 75.88 111 ALA A N 1
ATOM 857 C CA . ALA A 1 111 ? -12.783 0.770 36.147 1.00 75.88 111 ALA A CA 1
ATOM 858 C C . ALA A 1 111 ? -13.408 0.529 34.764 1.00 75.88 111 ALA A C 1
ATOM 860 O O . ALA A 1 111 ? -12.712 0.673 33.767 1.00 75.88 111 ALA A O 1
ATOM 861 N N . LEU A 1 112 ? -14.710 0.234 34.672 1.00 67.88 112 LEU A N 1
ATOM 862 C CA . LEU A 1 112 ? -15.444 0.096 33.405 1.00 67.88 112 LEU A CA 1
ATOM 863 C C . LEU A 1 112 ? -15.694 1.440 32.709 1.00 67.88 112 LEU A C 1
ATOM 865 O O . LEU A 1 112 ? -15.647 1.517 31.484 1.00 67.88 112 LEU A O 1
ATOM 869 N N . VAL A 1 113 ? -15.927 2.514 33.465 1.00 70.50 113 VAL A N 1
ATOM 870 C CA . VAL A 1 113 ? -16.085 3.883 32.954 1.00 70.50 113 VAL A CA 1
ATOM 871 C C . VAL A 1 113 ? -14.731 4.458 32.541 1.00 70.50 113 VAL A C 1
ATOM 873 O O . VAL A 1 113 ? -14.636 5.057 31.476 1.00 70.50 113 VAL A O 1
ATOM 876 N N . GLN A 1 114 ? -13.659 4.208 33.294 1.00 68.88 114 GLN A N 1
ATOM 877 C CA . GLN A 1 114 ? -12.297 4.480 32.834 1.00 68.88 114 GLN A CA 1
ATOM 878 C C . GLN A 1 114 ? -11.956 3.621 31.631 1.00 68.88 114 GLN A C 1
ATOM 880 O O . GLN A 1 114 ? -11.414 4.148 30.675 1.00 68.88 114 GLN A O 1
ATOM 885 N N . ALA A 1 115 ? -12.315 2.337 31.613 1.00 60.22 115 ALA A N 1
ATOM 886 C CA . ALA A 1 115 ? -12.159 1.505 30.429 1.00 60.22 115 ALA A CA 1
ATOM 887 C C . ALA A 1 115 ? -12.981 2.056 29.258 1.00 60.22 115 ALA A C 1
ATOM 889 O O . ALA A 1 115 ? -12.490 1.999 28.146 1.00 60.22 115 ALA A O 1
ATOM 890 N N . ARG A 1 116 ? -14.153 2.676 29.490 1.00 57.97 116 ARG A N 1
ATOM 891 C CA . ARG A 1 116 ? -15.002 3.339 28.479 1.00 57.97 116 ARG A CA 1
ATOM 892 C C . ARG A 1 116 ? -14.353 4.608 27.949 1.00 57.97 116 ARG A C 1
ATOM 894 O O . ARG A 1 116 ? -14.421 4.869 26.754 1.00 57.97 116 ARG A O 1
ATOM 901 N N . GLU A 1 117 ? -13.758 5.418 28.814 1.00 55.16 117 GLU A N 1
ATOM 902 C CA . GLU A 1 117 ? -13.004 6.609 28.414 1.00 55.16 117 GLU A CA 1
ATOM 903 C C . GLU A 1 117 ? -11.716 6.217 27.690 1.00 55.16 117 GLU A C 1
ATOM 905 O O . GLU A 1 117 ? -11.402 6.766 26.636 1.00 55.16 117 GLU A O 1
ATOM 910 N N . ASN A 1 118 ? -11.052 5.170 28.170 1.00 52.59 118 ASN A N 1
ATOM 911 C CA . ASN A 1 118 ? -9.917 4.541 27.520 1.00 52.59 118 ASN A CA 1
ATOM 912 C C . ASN A 1 118 ? -10.330 3.821 26.233 1.00 52.59 118 ASN A C 1
ATOM 914 O O . ASN A 1 118 ? -9.471 3.681 25.383 1.00 52.59 118 ASN A O 1
ATOM 918 N N . LEU A 1 119 ? -11.599 3.423 26.041 1.00 46.75 119 LEU A N 1
ATOM 919 C CA . LEU A 1 119 ? -12.163 2.865 24.799 1.00 46.75 119 LEU A CA 1
ATOM 920 C C . LEU A 1 119 ? -12.626 3.940 23.820 1.00 46.75 119 LEU A C 1
ATOM 922 O O . LEU A 1 119 ? -12.444 3.789 22.620 1.00 46.75 119 LEU A O 1
ATOM 926 N N . LYS A 1 120 ? -13.115 5.083 24.313 1.00 45.66 120 LYS A N 1
ATOM 927 C CA . LYS A 1 120 ? -13.187 6.317 23.516 1.00 45.66 120 LYS A CA 1
ATOM 928 C C . LYS A 1 120 ? -11.788 6.747 23.051 1.00 45.66 120 LYS A C 1
ATOM 930 O O . LYS A 1 120 ? -11.681 7.343 21.985 1.00 45.66 120 LYS A O 1
ATOM 935 N N . ALA A 1 121 ? -10.743 6.412 23.816 1.00 39.66 121 ALA A N 1
ATOM 936 C CA . ALA A 1 121 ? -9.338 6.503 23.413 1.00 39.66 121 ALA A CA 1
ATOM 937 C C . ALA A 1 121 ? -8.794 5.225 22.732 1.00 39.66 121 ALA A C 1
ATOM 939 O O . ALA A 1 121 ? -7.753 5.283 22.088 1.00 39.66 121 ALA A O 1
ATOM 940 N N . THR A 1 122 ? -9.519 4.101 22.782 1.00 41.47 122 THR A N 1
ATOM 941 C CA . THR A 1 122 ? -9.318 2.906 21.948 1.00 41.47 122 THR A CA 1
ATOM 942 C C . THR A 1 122 ? -10.149 3.130 20.696 1.00 41.47 122 THR A C 1
ATOM 944 O O . THR A 1 122 ? -11.016 2.361 20.290 1.00 41.47 122 THR A O 1
ATOM 947 N N . THR A 1 123 ? -9.846 4.254 20.052 1.00 44.47 123 THR A N 1
ATOM 948 C CA . THR A 1 123 ? -9.739 4.268 18.605 1.00 44.47 123 THR A CA 1
ATOM 949 C C . THR A 1 123 ? -9.152 2.940 18.180 1.00 44.47 123 THR A C 1
ATOM 951 O O . THR A 1 123 ? -8.136 2.536 18.748 1.00 44.47 123 THR A O 1
ATOM 954 N N . VAL A 1 124 ? -9.801 2.266 17.232 1.00 45.66 124 VAL A N 1
ATOM 955 C CA . VAL A 1 124 ? -9.214 1.100 16.583 1.00 45.66 124 VAL A CA 1
ATOM 956 C C . VAL A 1 124 ? -7.903 1.602 15.993 1.00 45.66 124 VAL A C 1
ATOM 958 O O . VAL A 1 124 ? -7.880 2.300 14.976 1.00 45.66 124 VAL A O 1
ATOM 961 N N . ALA A 1 125 ? -6.824 1.395 16.739 1.00 43.84 125 ALA A N 1
ATOM 962 C CA . ALA A 1 125 ? -5.517 1.850 16.357 1.00 43.84 125 ALA A CA 1
ATOM 963 C C . ALA A 1 125 ? -5.085 0.911 15.242 1.00 43.84 125 ALA A C 1
ATOM 965 O O . ALA A 1 125 ? -5.264 -0.305 15.335 1.00 43.84 125 ALA A O 1
ATOM 966 N N . CYS A 1 126 ? -4.498 1.479 14.191 1.00 41.78 126 CYS A N 1
ATOM 967 C CA . CYS A 1 126 ? -3.856 0.733 13.111 1.00 41.78 126 CYS A CA 1
ATOM 968 C C . CYS A 1 126 ? -3.007 -0.455 13.612 1.00 41.78 126 CYS A C 1
ATOM 970 O O . CYS A 1 126 ? -2.862 -1.444 12.902 1.00 41.78 126 CYS A O 1
ATOM 972 N N . SER A 1 127 ? -2.477 -0.387 14.838 1.00 39.44 127 SER A N 1
ATOM 973 C CA . SER A 1 127 ? -1.655 -1.420 15.468 1.00 39.44 127 SER A CA 1
ATOM 974 C C . SER A 1 127 ? -2.345 -2.766 15.717 1.00 39.44 127 SER A C 1
ATOM 976 O O . SER A 1 127 ? -1.638 -3.769 15.792 1.00 39.44 127 SER A O 1
ATOM 978 N N . ASP A 1 128 ? -3.678 -2.828 15.817 1.00 39.84 128 ASP A N 1
ATOM 979 C CA . ASP A 1 128 ? -4.387 -4.113 15.981 1.00 39.84 128 ASP A CA 1
ATOM 980 C C . ASP A 1 128 ? -4.493 -4.894 14.658 1.00 39.84 128 ASP A C 1
ATOM 982 O O . ASP A 1 128 ? -4.787 -6.092 14.644 1.00 39.84 128 ASP A O 1
ATOM 986 N N . PHE A 1 129 ? -4.156 -4.253 13.533 1.00 47.28 129 PHE A N 1
ATOM 987 C CA . PHE A 1 129 ? -3.993 -4.904 12.240 1.00 47.28 129 PHE A CA 1
ATOM 988 C C . PHE A 1 129 ? -2.540 -5.326 12.059 1.00 47.28 129 PHE A C 1
ATOM 990 O O . PHE A 1 129 ? -1.730 -4.646 11.429 1.00 47.28 129 PHE A O 1
ATOM 997 N N . MET A 1 130 ? -2.205 -6.509 12.578 1.00 36.00 130 MET A N 1
ATOM 998 C CA . MET A 1 130 ? -0.981 -7.202 12.180 1.00 36.00 130 MET A CA 1
ATOM 999 C C . MET A 1 130 ? -1.089 -7.681 10.727 1.00 36.00 130 MET A C 1
ATOM 1001 O O . MET A 1 130 ? -1.270 -8.867 10.444 1.00 36.00 130 MET A O 1
ATOM 1005 N N . LEU A 1 131 ? -0.888 -6.769 9.778 1.00 38.41 131 LEU A N 1
ATOM 1006 C CA . LEU A 1 131 ? -0.275 -7.157 8.519 1.00 38.41 131 LEU A CA 1
ATOM 1007 C C . LEU A 1 131 ? 1.163 -7.545 8.862 1.00 38.41 131 LEU A C 1
ATOM 1009 O O . LEU A 1 131 ? 2.005 -6.692 9.125 1.00 38.41 131 LEU A O 1
ATOM 1013 N N . LYS A 1 132 ? 1.441 -8.853 8.909 1.00 34.81 132 LYS A N 1
ATOM 1014 C CA . LYS A 1 132 ? 2.812 -9.380 8.920 1.00 34.81 132 LYS A CA 1
ATOM 1015 C C . LYS A 1 132 ? 3.471 -9.020 7.587 1.00 34.81 132 LYS A C 1
ATOM 1017 O O . LYS A 1 132 ? 3.584 -9.861 6.699 1.00 34.81 132 LYS A O 1
ATOM 1022 N N . THR A 1 133 ? 3.872 -7.768 7.418 1.00 35.44 133 THR A N 1
ATOM 1023 C CA . THR A 1 133 ? 4.729 -7.356 6.314 1.00 35.44 133 THR A CA 1
ATOM 1024 C C . THR A 1 133 ? 6.151 -7.791 6.654 1.00 35.44 133 THR A C 1
ATOM 1026 O O . THR A 1 133 ? 6.654 -7.616 7.762 1.00 35.44 133 THR A O 1
ATOM 1029 N N . THR A 1 134 ? 6.822 -8.433 5.702 1.00 36.94 134 THR A N 1
ATOM 1030 C CA . THR A 1 134 ? 8.184 -8.976 5.851 1.00 36.94 134 THR A CA 1
ATOM 1031 C C . THR A 1 134 ? 9.278 -7.906 5.979 1.00 36.94 134 THR A C 1
ATOM 1033 O O . THR A 1 134 ? 10.461 -8.238 6.011 1.00 36.94 134 THR A O 1
ATOM 1036 N N . HIS A 1 135 ? 8.902 -6.630 6.070 1.00 33.41 135 HIS A N 1
ATOM 1037 C CA . HIS A 1 135 ? 9.793 -5.496 6.268 1.00 33.41 135 HIS A CA 1
ATOM 1038 C C . HIS A 1 135 ? 9.292 -4.705 7.478 1.00 33.41 135 HIS A C 1
ATOM 1040 O O . HIS A 1 135 ? 8.218 -4.122 7.422 1.00 33.41 135 HIS A O 1
ATOM 1046 N N . GLY A 1 136 ? 10.050 -4.763 8.577 1.00 35.69 136 GLY A N 1
ATOM 1047 C CA . GLY A 1 136 ? 9.717 -4.232 9.903 1.00 35.69 136 GLY A CA 1
ATOM 1048 C C . GLY A 1 136 ? 9.644 -2.707 10.024 1.00 35.69 136 GLY A C 1
ATOM 1049 O O . GLY A 1 136 ? 10.286 -2.141 10.901 1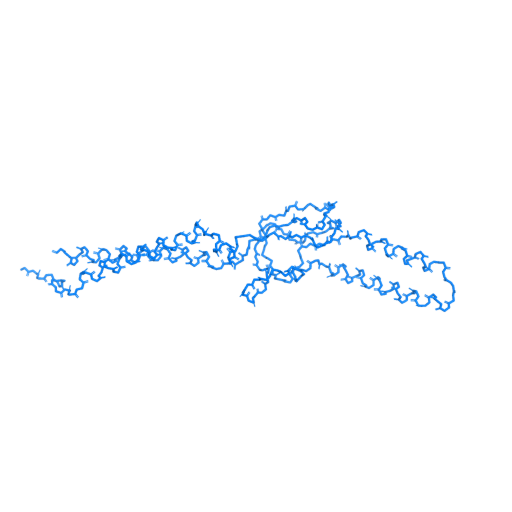.00 35.69 136 GLY A O 1
ATOM 1050 N N . GLU A 1 137 ? 8.847 -2.056 9.185 1.00 41.19 137 GLU A N 1
ATOM 1051 C CA . GLU A 1 137 ? 8.414 -0.671 9.357 1.00 41.19 137 GLU A CA 1
ATOM 1052 C C . GLU A 1 137 ? 6.881 -0.645 9.421 1.00 41.19 137 GLU A C 1
ATOM 1054 O O . GLU A 1 137 ? 6.219 -1.420 8.731 1.00 41.19 137 GLU A O 1
ATOM 1059 N N . ASP A 1 138 ? 6.352 0.197 10.313 1.00 50.78 138 ASP A N 1
ATOM 1060 C CA . ASP A 1 138 ? 4.937 0.372 10.673 1.00 50.78 138 ASP A CA 1
ATOM 1061 C C . ASP A 1 138 ? 3.928 -0.084 9.593 1.00 50.78 138 ASP A C 1
ATOM 1063 O O . ASP A 1 138 ? 3.938 0.462 8.483 1.00 50.78 138 ASP A O 1
ATOM 1067 N N . PRO A 1 139 ? 3.009 -1.021 9.899 1.00 54.16 139 PRO A N 1
ATOM 1068 C CA . PRO A 1 139 ? 2.221 -1.737 8.891 1.00 54.16 139 PRO A CA 1
ATOM 1069 C C . PRO A 1 139 ? 1.282 -0.858 8.044 1.00 54.16 139 PRO A C 1
ATOM 1071 O O . PRO A 1 139 ? 0.779 -1.325 7.023 1.00 54.16 139 PRO A O 1
ATOM 1074 N N . LEU A 1 140 ? 1.036 0.400 8.426 1.00 61.25 140 LEU A N 1
ATOM 1075 C CA . LEU A 1 140 ? -0.047 1.230 7.883 1.00 61.25 140 LEU A CA 1
ATOM 1076 C C . LEU A 1 140 ? 0.369 2.694 7.647 1.00 61.25 140 LEU A C 1
ATOM 1078 O O . LEU A 1 140 ? -0.292 3.625 8.099 1.00 61.25 140 LEU A O 1
ATOM 1082 N N . GLN A 1 141 ? 1.468 2.916 6.918 1.00 73.94 141 GLN A N 1
ATOM 1083 C CA . GLN A 1 141 ? 1.762 4.234 6.340 1.00 73.94 141 GLN A CA 1
ATOM 1084 C C . GLN A 1 141 ? 1.271 4.309 4.893 1.00 73.94 141 GLN A C 1
ATOM 1086 O O . GLN A 1 141 ? 1.735 3.570 4.018 1.00 73.94 141 GLN A O 1
ATOM 1091 N N . GLY A 1 142 ? 0.340 5.218 4.614 1.00 81.62 142 GLY A N 1
ATOM 1092 C CA . GLY A 1 142 ? -0.287 5.270 3.300 1.00 81.62 142 GLY A CA 1
ATOM 1093 C C . GLY A 1 142 ? -1.259 6.420 3.107 1.00 81.62 142 GLY A C 1
ATOM 1094 O O . GLY A 1 142 ? -1.431 7.264 3.980 1.00 81.62 142 GLY A O 1
ATOM 1095 N N . LYS A 1 143 ? -1.880 6.457 1.932 1.00 87.12 143 LYS A N 1
ATOM 1096 C CA . LYS A 1 143 ? -2.903 7.431 1.559 1.00 87.12 143 LYS A CA 1
ATOM 1097 C C . LYS A 1 143 ? -4.269 6.756 1.556 1.00 87.12 143 LYS A C 1
ATOM 1099 O O . LYS A 1 143 ? -4.412 5.686 0.967 1.00 87.12 143 LYS A O 1
ATOM 1104 N N . VAL A 1 144 ? -5.267 7.376 2.174 1.00 87.94 144 VAL A N 1
ATOM 1105 C CA . VAL A 1 144 ? -6.651 6.885 2.119 1.00 87.94 144 VAL A CA 1
ATOM 1106 C C . VAL A 1 144 ? -7.151 7.019 0.682 1.00 87.94 144 VAL A C 1
ATOM 1108 O O . VAL A 1 144 ? -7.171 8.122 0.135 1.00 87.94 144 VAL A O 1
ATOM 1111 N N . LEU A 1 145 ? -7.508 5.903 0.049 1.00 87.44 145 LEU A N 1
ATOM 1112 C CA . LEU A 1 145 ? -8.073 5.900 -1.303 1.00 87.44 145 LEU A CA 1
ATOM 1113 C C . LEU A 1 145 ? -9.583 6.052 -1.268 1.00 87.44 145 LEU A C 1
ATOM 1115 O O . LEU A 1 145 ? -10.141 6.816 -2.048 1.00 87.44 145 LEU A O 1
ATOM 1119 N N . GLU A 1 146 ? -10.222 5.301 -0.379 1.00 88.44 146 GLU A N 1
ATOM 1120 C CA . GLU A 1 146 ? -11.669 5.185 -0.335 1.00 88.44 146 GLU A CA 1
ATOM 1121 C C . GLU A 1 146 ? -12.117 4.831 1.078 1.00 88.44 146 GLU A C 1
ATOM 1123 O O . GLU A 1 146 ? -11.473 4.036 1.768 1.00 88.44 146 GLU A O 1
ATOM 1128 N N . ILE A 1 147 ? -13.223 5.439 1.491 1.00 87.62 147 ILE A N 1
ATOM 1129 C CA . ILE A 1 147 ? -13.914 5.159 2.744 1.00 87.62 147 ILE A CA 1
ATOM 1130 C C . ILE A 1 147 ? -15.237 4.517 2.337 1.00 87.62 147 ILE A C 1
ATOM 1132 O O . ILE A 1 147 ? -16.040 5.153 1.660 1.00 87.62 147 ILE A O 1
ATOM 1136 N N . LEU A 1 148 ? -15.412 3.247 2.692 1.00 85.75 148 LEU A N 1
ATOM 1137 C CA . LEU A 1 148 ? -16.573 2.440 2.306 1.00 85.75 148 LEU A CA 1
ATOM 1138 C C . LEU A 1 148 ? -17.694 2.510 3.349 1.00 85.75 148 LEU A C 1
ATOM 1140 O O . LEU A 1 148 ? -18.844 2.238 3.025 1.00 85.75 148 LEU A O 1
ATOM 1144 N N . ALA A 1 149 ? -17.364 2.878 4.589 1.00 82.75 149 ALA A N 1
ATOM 1145 C CA . ALA A 1 149 ? -18.322 2.970 5.681 1.00 82.75 149 ALA A CA 1
ATOM 1146 C C . ALA A 1 149 ? -18.819 4.403 5.900 1.00 82.75 149 ALA A C 1
ATOM 1148 O O . ALA A 1 149 ? -18.027 5.345 5.977 1.00 82.75 149 ALA A O 1
ATOM 1149 N N . GLU A 1 150 ? -20.130 4.555 6.075 1.00 85.00 150 GLU A N 1
ATOM 1150 C CA . GLU A 1 150 ? -20.750 5.831 6.431 1.00 85.00 150 GLU A CA 1
ATOM 1151 C C . GLU A 1 150 ? -20.876 5.984 7.960 1.00 85.00 150 GLU A C 1
ATOM 1153 O O . GLU A 1 150 ? -21.094 4.995 8.673 1.00 85.00 150 GLU A O 1
ATOM 1158 N N . PRO A 1 151 ? -20.777 7.214 8.501 1.00 81.81 151 PRO A N 1
ATOM 1159 C CA . PRO A 1 151 ? -21.066 7.472 9.908 1.00 81.81 151 PRO A CA 1
ATOM 1160 C C . PRO A 1 151 ? -22.483 7.018 10.287 1.00 81.81 151 PRO A C 1
ATOM 1162 O O . PRO A 1 151 ? -23.417 7.180 9.511 1.00 81.81 151 PRO A O 1
ATOM 1165 N N . ALA A 1 152 ? -22.640 6.510 11.507 1.00 81.88 152 ALA A N 1
ATOM 1166 C CA . ALA A 1 152 ? -23.870 5.944 12.066 1.00 81.88 152 ALA A CA 1
ATOM 1167 C C . ALA A 1 152 ? -24.369 4.636 11.416 1.00 81.88 152 ALA A C 1
ATOM 1169 O O . ALA A 1 152 ? -25.489 4.213 11.696 1.00 81.88 152 ALA A O 1
ATOM 1170 N N . THR A 1 153 ? -23.538 3.965 10.616 1.00 84.00 153 THR A N 1
ATOM 1171 C CA . THR A 1 153 ? -23.853 2.640 10.052 1.00 84.00 153 THR A CA 1
ATOM 1172 C C . THR A 1 153 ? -23.351 1.527 10.974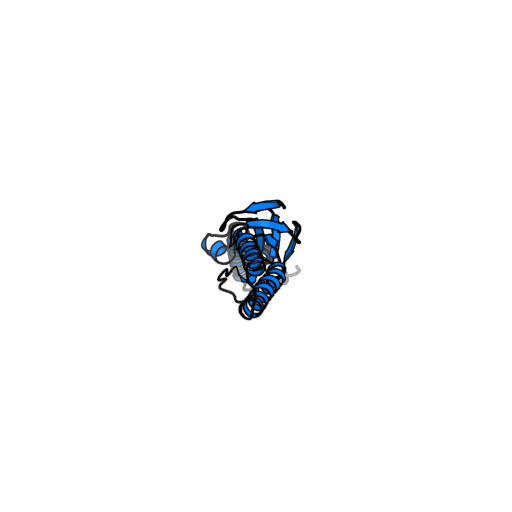 1.00 84.00 153 THR A C 1
ATOM 1174 O O . THR A 1 153 ? -22.285 1.664 11.584 1.00 84.00 153 THR A O 1
ATOM 1177 N N . GLU A 1 154 ? -24.105 0.432 11.093 1.00 81.81 154 GLU A N 1
ATOM 1178 C CA . GLU A 1 154 ? -23.610 -0.808 11.703 1.00 81.81 154 GLU A CA 1
ATOM 1179 C C . GLU A 1 154 ? -22.635 -1.501 10.751 1.00 81.81 154 GLU A C 1
ATOM 1181 O O . GLU A 1 154 ? -22.913 -1.629 9.562 1.00 81.81 154 GLU A O 1
ATOM 1186 N N . VAL A 1 155 ? -21.504 -1.941 11.295 1.00 81.38 155 VAL A N 1
ATOM 1187 C CA . VAL A 1 155 ? -20.495 -2.731 10.589 1.00 81.38 155 VAL A CA 1
ATOM 1188 C C . VAL A 1 155 ? -20.248 -4.036 11.330 1.00 81.38 155 VAL A C 1
ATOM 1190 O O . VAL A 1 155 ? -20.214 -4.072 12.567 1.00 81.38 155 VAL A O 1
ATOM 1193 N N . GLU A 1 156 ? -20.070 -5.119 10.583 1.00 81.00 156 GLU A N 1
ATOM 1194 C CA . GLU A 1 156 ? -19.771 -6.438 11.140 1.00 81.00 156 GLU A CA 1
ATOM 1195 C C . GLU A 1 156 ? -18.260 -6.675 11.285 1.00 81.00 156 GLU A C 1
ATOM 1197 O O . GLU A 1 156 ? -17.423 -6.104 1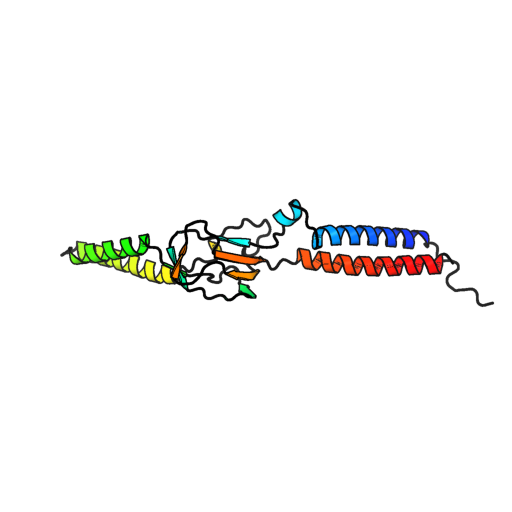0.581 1.00 81.00 156 GLU A O 1
ATOM 1202 N N . ALA A 1 157 ? -17.880 -7.558 12.210 1.00 77.00 157 ALA A N 1
ATOM 1203 C CA . ALA A 1 157 ? -16.504 -8.024 12.315 1.00 77.00 157 ALA A CA 1
ATOM 1204 C C . ALA A 1 157 ? -16.045 -8.665 10.990 1.00 77.00 157 ALA A C 1
ATOM 1206 O O . A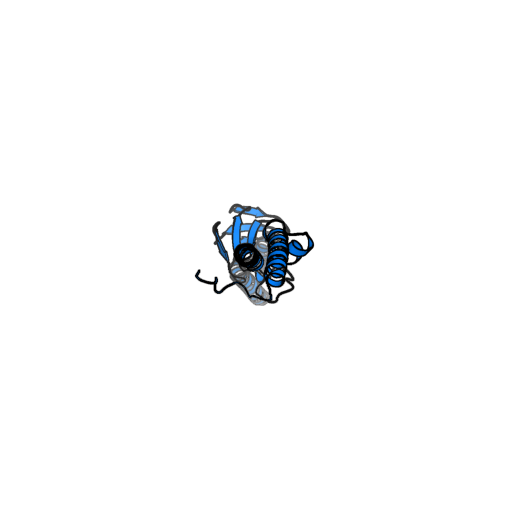LA A 1 157 ? -16.682 -9.568 10.453 1.00 77.00 157 ALA A O 1
ATOM 1207 N N . GLY A 1 158 ? -14.905 -8.211 10.477 1.00 73.19 158 GLY A N 1
ATOM 1208 C CA . GLY A 1 158 ? -14.336 -8.612 9.193 1.00 73.19 158 GLY A CA 1
ATOM 1209 C C . GLY A 1 158 ? -14.778 -7.753 8.007 1.00 73.19 158 GLY A C 1
ATOM 1210 O O . GLY A 1 158 ? -14.181 -7.873 6.936 1.00 73.19 158 GLY A O 1
ATOM 1211 N N . GLU A 1 159 ? -15.755 -6.859 8.175 1.00 77.56 159 GLU A N 1
ATOM 1212 C CA . GLU A 1 159 ? -16.204 -5.964 7.110 1.00 77.56 159 GLU A CA 1
ATOM 1213 C C . GLU A 1 159 ? -15.128 -4.932 6.759 1.00 77.56 159 GLU A C 1
ATOM 1215 O O . GLU A 1 159 ? -14.437 -4.415 7.637 1.00 77.56 159 GLU A O 1
ATOM 1220 N N . THR A 1 160 ? -14.953 -4.655 5.463 1.00 82.12 160 THR A N 1
ATOM 1221 C CA . THR A 1 160 ? -13.956 -3.688 4.982 1.00 82.12 160 THR A CA 1
ATOM 1222 C C . THR A 1 160 ? -14.533 -2.282 5.022 1.00 82.12 160 THR A C 1
ATOM 1224 O O . THR A 1 160 ? -15.488 -1.980 4.317 1.00 82.12 160 THR A O 1
ATOM 1227 N N . VAL A 1 161 ? -13.906 -1.407 5.799 1.00 82.44 161 VAL A N 1
ATOM 1228 C CA . VAL A 1 161 ? -14.385 -0.038 6.042 1.00 82.44 161 VAL A CA 1
ATOM 1229 C C . VAL A 1 161 ? -13.607 1.015 5.267 1.00 82.44 161 VAL A C 1
ATOM 1231 O O . VAL A 1 161 ? -14.146 2.078 4.964 1.00 82.44 161 VAL A O 1
ATOM 1234 N N . MET A 1 162 ? -12.350 0.740 4.911 1.00 83.56 162 MET A N 1
ATOM 1235 C CA . MET A 1 162 ? -11.565 1.634 4.060 1.00 83.56 162 MET A CA 1
ATOM 1236 C C . MET A 1 162 ? -10.489 0.903 3.267 1.00 83.56 162 MET A C 1
ATOM 1238 O O . MET A 1 162 ? -10.042 -0.187 3.631 1.00 83.56 162 MET A O 1
ATOM 1242 N N . LEU A 1 163 ? -10.039 1.552 2.197 1.00 86.81 163 LEU A N 1
ATOM 1243 C CA . LEU A 1 163 ? -8.913 1.124 1.380 1.00 86.81 163 LEU A CA 1
ATOM 1244 C C . LEU A 1 163 ? -7.769 2.127 1.520 1.00 86.81 163 LEU A C 1
ATOM 1246 O O . LEU A 1 163 ? -7.925 3.318 1.241 1.00 86.81 163 LEU A O 1
ATOM 1250 N N . ILE A 1 164 ? -6.595 1.635 1.911 1.00 85.81 164 ILE A N 1
ATOM 1251 C CA . ILE A 1 164 ? -5.379 2.443 2.039 1.00 85.81 164 ILE A CA 1
ATOM 1252 C C . ILE A 1 164 ? -4.399 2.047 0.941 1.00 85.81 164 ILE A C 1
ATOM 1254 O O . ILE A 1 164 ? -4.099 0.871 0.749 1.00 85.81 164 ILE A O 1
ATOM 1258 N N . GLN A 1 165 ? -3.858 3.034 0.234 1.00 86.50 165 GLN A N 1
ATOM 1259 C CA . GLN A 1 165 ? -2.707 2.845 -0.638 1.00 86.50 165 GLN A CA 1
ATOM 1260 C C . GLN A 1 165 ? -1.425 2.957 0.188 1.00 86.50 165 GLN A C 1
ATOM 1262 O O . GLN A 1 165 ? -1.156 4.041 0.712 1.00 86.50 165 GLN A O 1
ATOM 1267 N N . PRO A 1 166 ? -0.602 1.904 0.296 1.00 84.56 166 PRO A N 1
ATOM 1268 C CA . PRO A 1 166 ? 0.667 2.016 0.987 1.00 84.56 166 PRO A CA 1
ATOM 1269 C C . PRO A 1 166 ? 1.598 3.007 0.310 1.00 84.56 166 PRO A C 1
ATOM 1271 O O . PRO A 1 166 ? 1.622 3.157 -0.916 1.00 84.56 166 PRO A O 1
ATOM 1274 N N . LYS A 1 167 ? 2.433 3.643 1.126 1.00 79.06 167 LYS A N 1
ATOM 1275 C CA . LYS A 1 167 ? 3.555 4.449 0.654 1.00 79.06 167 LYS A CA 1
ATOM 1276 C C . LYS A 1 167 ? 4.696 3.531 0.204 1.00 79.06 167 LYS A C 1
ATOM 1278 O O . LYS A 1 167 ? 5.746 3.475 0.831 1.00 79.06 167 LYS A O 1
ATOM 1283 N N . ASP A 1 168 ? 4.481 2.789 -0.878 1.00 76.62 168 ASP A N 1
ATOM 1284 C CA . ASP A 1 168 ? 5.497 1.889 -1.422 1.00 76.62 168 ASP A CA 1
ATOM 1285 C C . ASP A 1 168 ? 6.389 2.614 -2.441 1.00 76.62 168 ASP A C 1
ATOM 1287 O O . ASP A 1 168 ? 5.926 3.210 -3.420 1.00 76.62 168 ASP A O 1
ATOM 1291 N N . THR A 1 169 ? 7.699 2.558 -2.214 1.00 83.19 169 THR A N 1
ATOM 1292 C CA . THR A 1 169 ? 8.702 3.128 -3.120 1.00 83.19 169 THR A CA 1
ATOM 1293 C C . THR A 1 169 ? 9.049 2.188 -4.272 1.00 83.19 169 THR A C 1
ATOM 1295 O O . THR A 1 169 ? 9.547 2.662 -5.294 1.00 83.19 169 THR A O 1
ATOM 1298 N N . PHE A 1 170 ? 8.734 0.891 -4.170 1.00 88.38 170 PHE A N 1
ATOM 1299 C CA . PHE A 1 170 ? 9.080 -0.139 -5.153 1.00 88.38 170 PHE A CA 1
ATOM 1300 C C . PHE A 1 170 ? 8.565 0.189 -6.557 1.00 88.38 170 PHE A C 1
ATOM 1302 O O . PHE A 1 170 ? 9.322 0.198 -7.530 1.00 88.38 170 PHE A O 1
ATOM 1309 N N . TYR A 1 171 ? 7.279 0.526 -6.673 1.00 88.50 171 TYR A N 1
ATOM 1310 C CA . TYR A 1 171 ? 6.671 0.834 -7.966 1.00 88.50 171 TYR A CA 1
ATOM 1311 C C . TYR A 1 171 ? 7.249 2.105 -8.573 1.00 88.50 171 TYR A C 1
ATOM 1313 O O . TYR A 1 171 ? 7.548 2.139 -9.763 1.00 88.50 171 TYR A O 1
ATOM 1321 N N . ILE A 1 172 ? 7.445 3.149 -7.766 1.00 89.56 172 ILE A N 1
ATOM 1322 C CA . ILE A 1 172 ? 8.036 4.408 -8.233 1.00 89.56 172 ILE A CA 1
ATOM 1323 C C . ILE A 1 172 ? 9.474 4.166 -8.699 1.00 89.56 172 ILE A C 1
ATOM 1325 O O . ILE A 1 172 ? 9.845 4.632 -9.775 1.00 89.56 172 ILE A O 1
ATOM 1329 N N . PHE A 1 173 ? 10.251 3.393 -7.942 1.00 91.31 173 PHE A N 1
ATOM 1330 C CA . PHE A 1 173 ? 11.613 3.015 -8.296 1.00 91.31 173 PHE A CA 1
ATOM 1331 C C . PHE A 1 173 ? 11.671 2.243 -9.617 1.00 91.31 173 PHE A C 1
ATOM 1333 O O . PHE A 1 173 ? 12.451 2.593 -10.497 1.00 91.31 173 PHE A O 1
ATOM 1340 N N . ASN A 1 174 ? 10.811 1.245 -9.823 1.00 93.31 174 ASN A N 1
ATOM 1341 C CA . ASN A 1 174 ? 10.811 0.499 -11.083 1.00 93.31 174 ASN A CA 1
ATOM 1342 C C . ASN A 1 174 ? 10.332 1.357 -12.267 1.00 93.31 174 ASN A C 1
ATOM 1344 O O . ASN A 1 174 ? 10.868 1.238 -13.369 1.00 93.31 174 ASN A O 1
ATOM 1348 N N . LYS A 1 175 ? 9.385 2.282 -12.052 1.00 93.25 175 LYS A N 1
ATOM 1349 C CA . LYS A 1 175 ? 8.977 3.253 -13.083 1.00 93.25 175 LYS A CA 1
ATOM 1350 C C . LYS A 1 175 ? 10.131 4.171 -13.480 1.00 93.25 175 LYS A C 1
ATOM 1352 O O . LYS A 1 175 ? 10.359 4.373 -14.672 1.00 93.25 175 LYS A O 1
ATOM 1357 N N . THR A 1 176 ? 10.876 4.713 -12.514 1.00 95.31 176 THR A N 1
ATOM 1358 C CA . THR A 1 176 ? 12.036 5.564 -12.815 1.00 95.31 176 THR A CA 1
ATOM 1359 C C . THR A 1 176 ? 13.150 4.753 -13.467 1.00 95.31 176 THR A C 1
ATOM 1361 O O . THR A 1 176 ? 13.682 5.182 -14.491 1.00 95.31 176 THR A O 1
ATOM 1364 N N . LEU A 1 177 ? 13.442 3.549 -12.969 1.00 94.69 177 LEU A N 1
ATOM 1365 C CA . LEU A 1 177 ? 14.428 2.635 -13.545 1.00 94.69 177 LEU A CA 1
ATOM 1366 C C . LEU A 1 177 ? 14.126 2.314 -15.017 1.00 94.69 177 LEU A C 1
ATOM 1368 O O . LEU A 1 177 ? 15.042 2.327 -15.842 1.00 94.69 177 LEU A O 1
ATOM 1372 N N . ALA A 1 178 ? 12.859 2.087 -15.376 1.00 95.44 178 ALA A N 1
ATOM 1373 C CA . ALA A 1 178 ? 12.438 1.878 -16.763 1.00 95.44 178 ALA A CA 1
ATOM 1374 C C . ALA A 1 178 ? 12.755 3.092 -17.655 1.00 95.44 178 ALA A C 1
ATOM 1376 O O . ALA A 1 178 ? 13.339 2.947 -18.729 1.00 95.44 178 ALA A O 1
ATOM 1377 N N . VAL A 1 179 ? 12.438 4.305 -17.195 1.00 95.62 179 VAL A N 1
ATOM 1378 C CA . VAL A 1 179 ? 12.720 5.538 -17.951 1.00 95.62 179 VAL A CA 1
ATOM 1379 C C . VAL A 1 179 ? 14.227 5.757 -18.111 1.00 95.62 179 VAL A C 1
ATOM 1381 O O . VAL A 1 179 ? 14.703 6.008 -19.219 1.00 95.62 179 VAL A O 1
ATOM 1384 N N . PHE A 1 180 ? 14.998 5.610 -17.032 1.00 96.50 180 PHE A N 1
ATOM 1385 C CA . PHE A 1 180 ? 16.454 5.774 -17.069 1.00 96.50 180 PHE A CA 1
ATOM 1386 C C . PHE A 1 180 ? 17.128 4.744 -17.978 1.00 96.50 180 PHE A C 1
ATOM 1388 O O . PHE A 1 180 ? 17.982 5.101 -18.791 1.00 96.50 180 PHE A O 1
ATOM 1395 N N . SER A 1 181 ? 16.731 3.476 -17.883 1.00 95.12 181 SER A N 1
ATOM 1396 C CA . SER A 1 181 ? 17.283 2.408 -18.721 1.00 95.12 181 SER A CA 1
ATOM 1397 C C . SER A 1 181 ? 16.924 2.575 -20.196 1.00 95.12 181 SER A C 1
ATOM 1399 O O . SER A 1 181 ? 17.776 2.335 -21.049 1.00 95.12 181 SER A O 1
ATOM 1401 N N . PHE A 1 182 ? 15.725 3.072 -20.515 1.00 96.62 182 PHE A N 1
ATOM 1402 C CA . PHE A 1 182 ? 15.357 3.426 -21.886 1.00 96.62 182 PHE A CA 1
ATOM 1403 C C . PHE A 1 182 ? 16.239 4.547 -22.454 1.00 96.62 182 PHE A C 1
ATOM 1405 O O . PHE A 1 182 ? 16.752 4.426 -23.568 1.00 96.62 182 PHE A O 1
ATOM 1412 N N . ILE A 1 183 ? 16.469 5.616 -21.683 1.00 96.94 183 ILE A N 1
ATOM 1413 C CA . ILE A 1 183 ? 17.336 6.726 -22.108 1.00 96.94 183 ILE A CA 1
ATOM 1414 C C . ILE A 1 183 ? 18.773 6.235 -22.321 1.00 96.94 183 ILE A C 1
ATOM 1416 O O . ILE A 1 183 ? 19.376 6.525 -23.354 1.00 96.94 183 ILE A O 1
ATOM 1420 N N . LEU A 1 184 ? 19.312 5.443 -21.389 1.00 95.56 184 LEU A N 1
ATOM 1421 C CA . LEU A 1 184 ? 20.648 4.854 -21.519 1.00 95.56 184 LEU A CA 1
ATOM 1422 C C . LEU A 1 184 ? 20.758 3.948 -22.749 1.00 95.56 184 LEU A C 1
ATOM 1424 O O . LEU A 1 184 ? 21.734 4.047 -23.492 1.00 95.56 184 LEU A O 1
ATOM 1428 N N . ALA A 1 185 ? 19.745 3.120 -23.014 1.00 96.00 185 ALA A N 1
ATOM 1429 C CA . ALA A 1 185 ? 19.701 2.291 -24.214 1.00 96.00 185 ALA A CA 1
ATOM 1430 C C . ALA A 1 185 ? 19.762 3.139 -25.492 1.00 96.00 185 ALA A C 1
ATOM 1432 O O . ALA A 1 185 ? 20.557 2.844 -26.385 1.00 96.00 185 ALA A O 1
ATOM 1433 N N . ALA A 1 186 ? 18.975 4.217 -25.570 1.00 95.38 186 ALA A N 1
ATOM 1434 C CA . ALA A 1 186 ? 18.983 5.121 -26.717 1.00 95.38 186 ALA A CA 1
ATOM 1435 C C . ALA A 1 186 ? 20.362 5.770 -26.929 1.00 95.38 186 ALA A C 1
ATOM 1437 O O . ALA A 1 186 ? 20.852 5.819 -28.059 1.00 95.38 186 ALA A O 1
ATOM 1438 N N . VAL A 1 187 ? 21.020 6.204 -25.849 1.00 95.19 187 VAL A N 1
ATOM 1439 C CA . VAL A 1 187 ? 22.374 6.780 -25.890 1.00 95.19 187 VAL A CA 1
ATOM 1440 C C . VAL A 1 187 ? 23.405 5.755 -26.372 1.00 95.19 187 VAL A C 1
ATOM 1442 O O . VAL A 1 187 ? 24.195 6.056 -27.268 1.00 95.19 187 VAL A O 1
ATOM 1445 N N . PHE A 1 188 ? 23.386 4.529 -25.843 1.00 93.75 188 PHE A N 1
ATOM 1446 C CA . PHE A 1 188 ? 24.316 3.479 -26.266 1.00 93.75 188 PHE A CA 1
ATOM 1447 C C . PHE A 1 188 ? 24.111 3.062 -27.723 1.00 93.75 188 PHE A C 1
ATOM 1449 O O . PHE A 1 188 ? 25.087 2.907 -28.457 1.00 93.75 188 PHE A O 1
ATOM 1456 N N . LEU A 1 189 ? 22.862 2.949 -28.180 1.00 91.69 189 LEU A N 1
ATOM 1457 C CA . LEU A 1 189 ? 22.561 2.660 -29.584 1.00 91.69 189 LEU A CA 1
ATOM 1458 C C . LEU A 1 189 ? 22.965 3.812 -30.510 1.00 91.69 189 LEU A C 1
ATOM 1460 O O . LEU A 1 189 ? 23.461 3.567 -31.612 1.00 91.69 189 LEU A O 1
ATOM 1464 N N . PHE A 1 190 ? 22.806 5.063 -30.069 1.00 92.19 190 PHE A N 1
ATOM 1465 C CA . PHE A 1 190 ? 23.286 6.227 -30.807 1.00 92.19 190 PHE A CA 1
ATOM 1466 C C . PHE A 1 190 ? 24.809 6.198 -30.960 1.00 92.19 190 PHE A C 1
ATOM 1468 O O . PHE A 1 190 ? 25.310 6.299 -32.081 1.00 92.19 190 PHE A O 1
ATOM 1475 N N . PHE A 1 191 ? 25.552 5.985 -29.870 1.00 90.00 191 PHE A N 1
ATOM 1476 C CA . PHE A 1 191 ? 27.011 5.868 -29.931 1.00 90.00 191 PHE A CA 1
ATOM 1477 C C . PHE A 1 191 ? 27.466 4.673 -30.760 1.00 90.00 191 PHE A C 1
ATOM 1479 O O . PHE A 1 191 ? 28.394 4.820 -31.554 1.00 90.00 191 PHE A O 1
ATOM 1486 N N . HIS A 1 192 ? 26.788 3.527 -30.648 1.00 89.38 192 HIS A N 1
ATOM 1487 C CA . HIS A 1 192 ? 27.044 2.381 -31.512 1.00 89.38 192 HIS A CA 1
ATOM 1488 C C . HIS A 1 192 ? 26.908 2.774 -32.985 1.00 89.38 192 HIS A C 1
ATOM 1490 O O . HIS A 1 192 ? 27.828 2.538 -33.758 1.00 89.38 192 HIS A O 1
ATOM 1496 N N . ARG A 1 193 ? 25.809 3.441 -33.359 1.00 87.56 193 ARG A N 1
ATOM 1497 C CA . ARG A 1 193 ? 25.548 3.867 -34.740 1.00 87.56 193 ARG A CA 1
ATOM 1498 C C . ARG A 1 193 ? 26.553 4.892 -35.261 1.00 87.56 193 ARG A C 1
ATOM 1500 O O . ARG A 1 193 ? 26.885 4.850 -36.442 1.00 87.56 193 ARG A O 1
ATOM 1507 N N . VAL A 1 194 ? 26.991 5.831 -34.423 1.00 88.50 194 VAL A N 1
ATOM 1508 C CA . VAL A 1 194 ? 28.006 6.828 -34.799 1.00 88.50 194 VAL A CA 1
ATOM 1509 C C . VAL A 1 194 ? 29.372 6.170 -34.968 1.00 88.50 194 VAL A C 1
ATOM 1511 O O . VAL A 1 194 ? 30.054 6.466 -35.937 1.00 88.50 194 VAL A O 1
ATOM 1514 N N . ALA A 1 195 ? 29.754 5.262 -34.069 1.00 83.69 195 ALA A N 1
ATOM 1515 C CA . ALA A 1 195 ? 31.048 4.584 -34.112 1.00 83.69 195 ALA A CA 1
ATOM 1516 C C . ALA A 1 195 ? 31.103 3.412 -35.114 1.00 83.69 195 ALA A C 1
ATOM 1518 O O . ALA A 1 195 ? 32.189 2.939 -35.436 1.00 83.69 195 ALA A O 1
ATOM 1519 N N . SER A 1 196 ? 29.953 2.912 -35.583 1.00 79.19 196 SER A N 1
ATOM 1520 C CA . SER A 1 196 ? 29.853 1.870 -36.617 1.00 79.19 196 SER A CA 1
ATOM 1521 C C . SER A 1 196 ? 29.806 2.416 -38.048 1.00 79.19 196 SER A C 1
ATOM 1523 O O . SER A 1 196 ? 29.746 1.619 -38.983 1.00 79.19 196 SER A O 1
ATOM 1525 N N . ARG A 1 197 ? 29.711 3.740 -38.215 1.00 66.94 197 ARG A N 1
ATOM 1526 C CA . ARG A 1 197 ? 29.814 4.431 -39.507 1.00 66.94 197 ARG A CA 1
ATOM 1527 C C . ARG A 1 197 ? 31.267 4.767 -39.798 1.00 66.94 197 ARG A C 1
ATOM 1529 O O . ARG A 1 197 ? 31.623 4.684 -40.991 1.00 66.94 197 ARG A O 1
#

pLDDT: mean 75.02, std 16.52, range [33.41, 96.94]

Secondary structure (DSSP, 8-state):
----TTTT-TTHHHHHHHHHHHHHHHHHHHHHHHS--HHHHHHS-S-EEEE-SS-EEEEE----TT-EE-TTSEEEEEE-HHHHHHHHHHHHHHHS--SHHHHHHHHHHHHHHHHHHHHHS--EEGGG-----SS-S-TT-EEEEEE-PPTT-EE-TT-EEEEEEE--HHHHHHHHHHHHHHHHHHHHHHHHHHHT-

Foldseek 3Di:
DPDPPLQDPPCLVVLVVLLVVLLVLLVVLCCCQVPNDPVSCVQAPQKDFDFAQAWFAWADAPDDAFDWDDLFDQGTAGDHPVLVVVLVVLVVVLVPDDDPVNVVSVVVNVVSVVVVVVSVVPRVTSVVDPPVNVDPDRPDGFGWHDAPDDHGDIDHRGHGGTMTGHPDCSSVVSVVSSVVSNVSSVVSVVVSVVSVD

Organism: NCBI:txid2697043

Sequence (197 aa):
MAKSRFDRVKGTKDFLVAGVICIFLCLWAIRDAWFPTKKVLEKHPLTYPVTVAVSGVVKHIPVNVGDSVAGSAPLLTLQTRAYEEAVEAAEEAYKDVQGEEKDVLLEKLNALVQARENLKATTVACSDFMLKTTHGEDPLQGKVLEILAEPATEVEAGETVMLIQPKDTFYIFNKTLAVFSFILAAVFLFFHRVASR

Radius of gyration: 30.0 Å; chains: 1; bounding box: 70×28×97 Å